Protein AF-A0A1V9YL80-F1 (afdb_monomer)

InterPro domains:
  IPR005828 Major facilitator, sugar transporter-like [PF00083] (88-357)
  IPR005829 Sugar transporter, conserved site [PS00217] (194-219)
  IPR020846 Major facilitator superfamily domain [PS50850] (86-357)
  IPR036259 MFS transporter superfamily [G3DSA:1.20.1250.20] (78-357)
  IPR036259 MFS transporter superfamily [SSF103473] (81-357)
  IPR045263 Glucose transporter GLUT [PTHR23503] (80-357)

Mean predicted aligned error: 14.33 Å

Foldseek 3Di:
DDDDDDDDDDDDDDDDDDDDDDDDDDDDDDDDPDDDDDDDDDDDDPPPDPVVVVVCPPVVVVVVLVVLLPPVLLVQFDFFVLLVLLLVLLLLLLLLLLLLLQLQQQQQCAAPQCDPDAPPLHNAQAHNDDPVLVVLLNCLLVVLLVQLLVPQPVCCLVVNLLVSLLVLLVLLLVLLVQLLPDRDSVSNSVSSSSNSSSSNNSNNSSLVQLCQLHRPVCSVVSNVSSVVSSVNSNVVSVVCSVVPPSHNCSSVSSNVSNVSSVVSNVSSVSHATRLLSCLLVVNLVSSLVSSCNGGPDGPSVSVSVSSNVVSVVVCVVCPPPDPVVVCVDPVNVVVNVVVVVVVCCVVVVCVSVVSRD

Sequence (357 aa):
MATTAIPSPPVHADRPTEPSTATNNEDAYIAIRNSPKDTGLEQPRASTSWRASRRSTSRVRLSRLESMMHEEHAKALIPAPILWVTIVVALMGSFQFGWLLSQLNFRPFNNGCAAKAIEEGTCIMFPHHSGNEWTMAVSGWILGGAIGAMGSGAPADKFGRQKTIMMNAIIMVVGGIVEAVSSEIYLFSVGRVISGIASGAAINVCNVLISEISPTNMRGMFSTGLQVGVAFGSLAVTTVHYFVGLGSGWRILVGFPIVLGIAQFLLIPFTSKSPVWLVAHGHHDLAHKELKRLYRPCNTEAILNAMIAAHEEEVKETAGINTWAALFSKKYRKQLIIAIVLCSAQQLCGINAVMYY

Organism: NCBI:txid74557

Nearest PDB structures (foldseek):
  7aar-assembly1_A  TM=8.415E-01  e=1.425E-08  Arabidopsis thaliana
  9g11-assembly1_A  TM=8.515E-01  e=2.682E-08  Arabidopsis thaliana
  4lds-assembly1_B  TM=8.400E-01  e=1.222E-07  Staphylococcus epidermidis ATCC 12228
  4zow-assembly1_A  TM=7.963E-01  e=2.184E-02  Escherichia coli K-12
  7yr5-assembly1_A  TM=5.786E-01  e=2.479E-02  Homo sapiens

Solvent-accessible surface area (backbone atoms only — not comparable to full-atom values): 20124 Å² total; per-residue (Å²): 136,82,88,82,93,86,88,86,87,89,90,80,91,85,86,84,82,90,79,89,81,89,83,82,92,82,83,87,76,82,80,81,83,87,75,87,92,81,83,93,78,83,84,80,80,81,75,82,58,78,70,60,71,74,59,51,70,60,59,58,44,53,53,44,56,58,53,68,57,38,66,66,63,46,72,55,56,42,78,24,74,45,45,55,53,36,48,52,57,39,30,52,46,20,20,49,40,16,26,72,70,40,67,76,43,55,65,44,49,70,32,68,23,72,45,98,69,68,57,94,64,39,17,63,76,48,75,66,45,50,75,66,57,52,50,45,34,62,46,26,24,55,54,16,19,55,52,16,43,73,56,37,54,65,48,30,70,75,62,29,48,60,53,35,50,41,55,32,22,52,42,24,28,53,10,19,50,39,37,42,69,43,85,44,66,70,52,26,21,52,12,28,23,41,30,11,22,23,40,22,25,38,50,51,46,38,53,53,46,48,58,59,70,39,49,75,87,49,32,62,60,56,55,52,43,35,54,51,23,21,52,50,16,29,52,50,38,57,52,46,59,70,71,55,59,79,60,82,55,60,44,57,66,48,32,45,53,27,58,52,19,51,51,44,45,68,48,53,81,73,35,70,66,52,37,60,59,27,47,78,69,71,36,51,72,59,18,51,52,41,48,60,52,38,29,42,96,60,73,56,67,61,55,49,52,51,52,48,54,52,48,54,51,52,49,65,74,44,66,95,56,57,66,80,62,49,55,72,29,90,86,36,40,66,59,50,51,51,50,51,53,52,58,48,51,63,58,70,72,39,58,65,56,70,65,55,111

Structure (mmCIF, N/CA/C/O backbone):
data_AF-A0A1V9YL80-F1
#
_entry.id   AF-A0A1V9YL80-F1
#
loop_
_atom_site.group_PDB
_atom_site.id
_atom_site.type_symbol
_atom_site.label_atom_id
_atom_site.label_alt_id
_atom_site.label_comp_id
_atom_site.label_asym_id
_atom_site.label_entity_id
_atom_site.label_seq_id
_atom_site.pdbx_PDB_ins_code
_atom_site.Cartn_x
_atom_site.Cartn_y
_atom_site.Cartn_z
_atom_site.occupancy
_atom_site.B_iso_or_equiv
_atom_site.auth_seq_id
_atom_site.auth_comp_id
_atom_site.auth_asym_id
_atom_site.auth_atom_id
_atom_site.pdbx_PDB_model_num
ATOM 1 N N . MET A 1 1 ? 7.322 -51.693 75.422 1.00 38.81 1 MET A N 1
ATOM 2 C CA . MET A 1 1 ? 7.559 -50.433 76.160 1.00 38.81 1 MET A CA 1
ATOM 3 C C . MET A 1 1 ? 6.250 -49.658 76.089 1.00 38.81 1 MET A C 1
ATOM 5 O O . MET A 1 1 ? 5.883 -49.246 75.005 1.00 38.81 1 MET A O 1
ATOM 9 N N . ALA A 1 2 ? 5.344 -49.809 77.053 1.00 31.92 2 ALA A N 1
ATOM 10 C CA . ALA A 1 2 ? 5.415 -49.297 78.425 1.00 31.92 2 ALA A CA 1
ATOM 11 C C . ALA A 1 2 ? 5.122 -47.781 78.495 1.00 31.92 2 ALA A C 1
ATOM 13 O O . ALA A 1 2 ? 5.981 -46.993 78.125 1.00 31.92 2 ALA A O 1
ATOM 14 N N . THR A 1 3 ? 3.924 -47.464 79.028 1.00 30.72 3 THR A N 1
ATOM 15 C CA . THR A 1 3 ? 3.646 -46.467 80.101 1.00 30.72 3 THR A CA 1
ATOM 16 C C . THR A 1 3 ? 3.900 -44.964 79.824 1.00 30.72 3 THR A C 1
ATOM 18 O O . THR A 1 3 ? 4.900 -44.627 79.214 1.00 30.72 3 THR A O 1
ATOM 21 N N . THR A 1 4 ? 3.112 -43.968 80.277 1.00 32.81 4 THR A N 1
ATOM 22 C CA . THR A 1 4 ? 1.842 -43.902 81.054 1.00 32.81 4 THR A CA 1
ATOM 23 C C . THR A 1 4 ? 1.308 -42.452 81.121 1.00 32.81 4 THR A C 1
ATOM 25 O O . THR A 1 4 ? 2.107 -41.538 81.260 1.00 32.81 4 THR A O 1
ATOM 28 N N . ALA A 1 5 ? -0.025 -42.314 81.214 1.00 33.75 5 ALA A N 1
ATOM 29 C CA . ALA A 1 5 ? -0.793 -41.459 82.155 1.00 33.75 5 ALA A CA 1
ATOM 30 C C . ALA A 1 5 ? -0.771 -39.904 82.121 1.00 33.75 5 ALA A C 1
ATOM 32 O O . ALA A 1 5 ? 0.117 -39.245 81.599 1.00 33.75 5 ALA A O 1
ATOM 33 N N . ILE A 1 6 ? -1.836 -39.345 82.719 1.00 34.12 6 ILE A N 1
ATOM 34 C CA . ILE A 1 6 ? -2.364 -37.968 82.624 1.00 34.12 6 ILE A CA 1
ATOM 35 C C . ILE A 1 6 ? -2.909 -37.568 84.015 1.00 34.12 6 ILE A C 1
ATOM 37 O O . ILE A 1 6 ? -3.594 -38.398 84.620 1.00 34.12 6 ILE A O 1
ATOM 41 N N . PRO A 1 7 ? -2.639 -36.349 84.537 1.00 42.78 7 PRO A N 1
ATOM 42 C CA . PRO A 1 7 ? -3.762 -35.445 84.844 1.00 42.78 7 PRO A CA 1
ATOM 43 C C . PRO A 1 7 ? -3.511 -33.920 84.693 1.00 42.78 7 PRO A C 1
ATOM 45 O O . PRO A 1 7 ? -2.399 -33.424 84.552 1.00 42.78 7 PRO A O 1
ATOM 48 N N . SER A 1 8 ? -4.640 -33.215 84.745 1.00 28.91 8 SER A N 1
ATOM 49 C CA . SER A 1 8 ? -4.968 -31.780 84.899 1.00 28.91 8 SER A CA 1
ATOM 50 C C . SER A 1 8 ? -4.946 -31.287 86.383 1.00 28.91 8 SER A C 1
ATOM 52 O O . SER A 1 8 ? -4.519 -32.092 87.210 1.00 28.91 8 SER A O 1
ATOM 54 N N . PRO A 1 9 ? -5.547 -30.136 86.834 1.00 45.97 9 PRO A N 1
ATOM 55 C CA . PRO A 1 9 ? -6.045 -28.882 86.202 1.00 45.97 9 PRO A CA 1
ATOM 56 C C . PRO A 1 9 ? -5.513 -27.566 86.917 1.00 45.97 9 PRO A C 1
ATOM 58 O O . PRO A 1 9 ? -4.297 -27.446 86.995 1.00 45.97 9 PRO A O 1
ATOM 61 N N . PRO A 1 10 ? -6.311 -26.560 87.395 1.00 49.75 10 PRO A N 1
ATOM 62 C CA . PRO A 1 10 ? -6.559 -25.235 86.767 1.00 49.75 10 PRO A CA 1
ATOM 63 C C . PRO A 1 10 ? -6.192 -24.006 87.672 1.00 49.75 10 PRO A C 1
ATOM 65 O O . PRO A 1 10 ? -5.243 -24.111 88.437 1.00 49.75 10 PRO A O 1
ATOM 68 N N . VAL A 1 11 ? -7.004 -22.911 87.651 1.00 31.77 11 VAL A N 1
ATOM 69 C CA . VAL A 1 11 ? -7.063 -21.719 88.573 1.00 31.77 11 VAL A CA 1
ATOM 70 C C . VAL A 1 11 ? -6.256 -20.477 88.086 1.00 31.77 11 VAL A C 1
ATOM 72 O O . VAL A 1 11 ? -5.123 -20.653 87.665 1.00 31.77 11 VAL A O 1
ATOM 75 N N . HIS A 1 12 ? -6.715 -19.200 88.058 1.00 31.08 12 HIS A N 1
ATOM 76 C CA . HIS A 1 12 ? -7.955 -18.478 88.469 1.00 31.08 12 HIS A CA 1
ATOM 77 C C . HIS A 1 12 ? -8.229 -17.233 87.559 1.00 31.08 12 HIS A C 1
ATOM 79 O O . HIS A 1 12 ? -7.299 -16.778 86.909 1.00 31.08 12 HIS A O 1
ATOM 85 N N . ALA A 1 13 ? -9.473 -16.704 87.582 1.00 30.31 13 ALA A N 1
ATOM 86 C CA . ALA A 1 13 ? -9.927 -15.280 87.649 1.00 30.31 13 ALA A CA 1
ATOM 87 C C . ALA A 1 13 ? -9.183 -14.135 86.876 1.00 30.31 13 ALA A C 1
ATOM 89 O O . ALA A 1 13 ? -7.967 -14.128 86.784 1.00 30.31 13 ALA A O 1
ATOM 90 N N . ASP A 1 14 ? -9.810 -13.068 86.349 1.00 30.97 14 ASP A N 1
ATOM 91 C CA . ASP A 1 14 ? -11.153 -12.497 86.581 1.00 30.97 14 ASP A CA 1
ATOM 92 C C . ASP A 1 14 ? -11.690 -11.655 85.383 1.00 30.97 14 ASP A C 1
ATOM 94 O O . ASP A 1 14 ? -10.977 -11.367 84.421 1.00 30.97 14 ASP A O 1
ATOM 98 N N . ARG A 1 15 ? -12.969 -11.256 85.453 1.00 25.27 15 ARG A N 1
ATOM 99 C CA . ARG A 1 15 ? -13.710 -10.324 84.548 1.00 25.27 15 ARG A CA 1
ATOM 100 C C . ARG A 1 15 ? -13.827 -8.919 85.222 1.00 25.27 15 ARG A C 1
ATOM 102 O O . ARG A 1 15 ? -13.380 -8.829 86.361 1.00 25.27 15 ARG A O 1
ATOM 109 N N . PRO A 1 16 ? -14.496 -7.859 84.677 1.00 39.31 16 PRO A N 1
ATOM 110 C CA . PRO A 1 16 ? -15.108 -7.637 83.345 1.00 39.31 16 PRO A CA 1
ATOM 111 C C . PRO A 1 16 ? -14.922 -6.209 82.703 1.00 39.31 16 PRO A C 1
ATOM 113 O O . PRO A 1 16 ? -14.387 -5.294 83.313 1.00 39.31 16 PRO A O 1
ATOM 116 N N . THR A 1 17 ? -15.482 -6.030 81.487 1.00 28.42 17 THR A N 1
ATOM 117 C CA . THR A 1 17 ? -16.149 -4.812 80.907 1.00 28.42 17 THR A CA 1
ATOM 118 C C . THR A 1 17 ? -15.449 -3.436 80.773 1.00 28.42 17 THR A C 1
ATOM 120 O O . THR A 1 17 ? -15.311 -2.732 81.761 1.00 28.42 17 THR A O 1
ATOM 123 N N . GLU A 1 18 ? -15.199 -3.030 79.506 1.00 26.64 18 GLU A N 1
ATOM 124 C CA . GLU A 1 18 ? -15.840 -1.909 78.735 1.00 26.64 18 GLU A CA 1
ATOM 125 C C . GLU A 1 18 ? -15.989 -0.463 79.309 1.00 26.64 18 GLU A C 1
ATOM 127 O O . GLU A 1 18 ? -15.954 -0.291 80.522 1.00 26.64 18 GLU A O 1
ATOM 132 N N . PRO A 1 19 ? -16.287 0.596 78.491 1.00 38.09 19 PRO A N 1
ATOM 133 C CA . PRO A 1 19 ? -16.299 0.733 77.011 1.00 38.09 19 PRO A CA 1
ATOM 134 C C . PRO A 1 19 ? -15.700 2.060 76.432 1.00 38.09 19 PRO A C 1
ATOM 136 O O . PRO A 1 19 ? -15.589 3.064 77.129 1.00 38.09 19 PRO A O 1
ATOM 139 N N . SER A 1 20 ? -15.545 2.132 75.092 1.00 25.20 20 SER A N 1
ATOM 140 C CA . SER A 1 20 ? -15.508 3.375 74.255 1.00 25.20 20 SER A CA 1
ATOM 141 C C . SER A 1 20 ? -14.317 4.356 74.478 1.00 25.20 20 SER A C 1
ATOM 143 O O . SER A 1 20 ? -13.594 4.218 75.450 1.00 25.20 20 SER A O 1
ATOM 145 N N . THR A 1 21 ? -13.939 5.326 73.625 1.00 27.91 21 THR A N 1
ATOM 146 C CA . THR A 1 21 ? -14.481 5.941 72.388 1.00 27.91 21 THR A CA 1
ATOM 147 C C . THR A 1 21 ? -13.351 6.346 71.409 1.00 2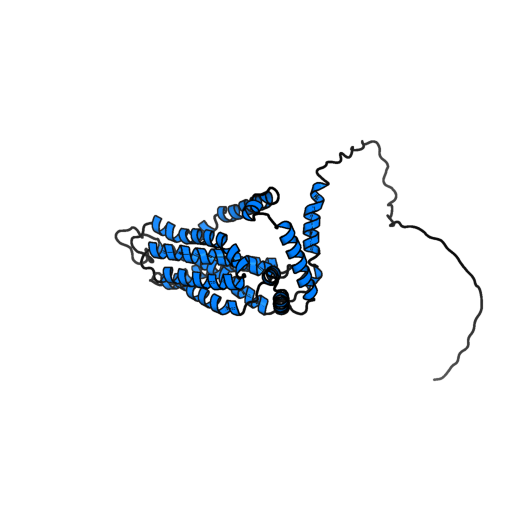7.91 21 THR A C 1
ATOM 149 O O . THR A 1 21 ? -12.400 6.991 71.825 1.00 27.91 21 THR A O 1
ATOM 152 N N . ALA A 1 22 ? -13.562 6.087 70.111 1.00 27.89 22 ALA A N 1
ATOM 153 C CA . ALA A 1 22 ? -13.477 7.022 68.967 1.00 27.89 22 ALA A CA 1
ATOM 154 C C . ALA A 1 22 ? -12.213 7.858 68.586 1.00 27.89 22 ALA A C 1
ATOM 156 O O . ALA A 1 22 ? -11.472 8.391 69.399 1.00 27.89 22 ALA A O 1
ATOM 157 N N . THR A 1 23 ? -12.169 8.132 67.270 1.00 29.28 23 THR A N 1
ATOM 158 C CA . THR A 1 23 ? -11.486 9.214 66.513 1.00 29.28 23 THR A CA 1
ATOM 159 C C . THR A 1 23 ? -10.007 9.099 66.097 1.00 29.28 23 THR A C 1
ATOM 161 O O . THR A 1 23 ? -9.107 9.014 66.916 1.00 29.28 23 THR A O 1
ATOM 164 N N . ASN A 1 24 ? -9.837 9.271 64.776 1.00 29.42 24 ASN A N 1
ATOM 165 C CA . ASN A 1 24 ? -8.754 9.930 64.026 1.00 29.42 24 ASN A CA 1
ATOM 166 C C . ASN A 1 24 ? -7.342 9.288 64.048 1.00 29.42 24 ASN A C 1
ATOM 168 O O . ASN A 1 24 ? -6.734 9.119 65.091 1.00 29.42 24 ASN A O 1
ATOM 172 N N . ASN A 1 25 ? -6.805 8.796 62.923 1.00 31.53 25 ASN A N 1
ATOM 173 C CA . ASN A 1 25 ? -6.379 9.522 61.709 1.00 31.53 25 ASN A CA 1
ATOM 174 C C . ASN A 1 25 ? -5.094 10.337 61.947 1.00 31.53 25 ASN A C 1
ATOM 176 O O . ASN A 1 25 ? -5.199 11.473 62.390 1.00 31.53 25 ASN A O 1
ATOM 180 N N . GLU A 1 26 ? -3.923 9.762 61.627 1.00 34.53 26 GLU A N 1
ATOM 181 C CA . GLU A 1 26 ? -2.854 10.393 60.819 1.00 34.53 26 GLU A CA 1
ATOM 182 C C . GLU A 1 26 ? -1.642 9.461 60.611 1.00 34.53 26 GLU A C 1
ATOM 184 O O . GLU A 1 26 ? -1.272 8.676 61.487 1.00 34.53 26 GLU A O 1
ATOM 189 N N . ASP A 1 27 ? -1.038 9.533 59.420 1.00 33.09 27 ASP A N 1
ATOM 190 C CA . ASP A 1 27 ? 0.098 8.702 59.013 1.00 33.09 27 ASP A CA 1
ATOM 191 C C . ASP A 1 27 ? 1.390 9.077 59.758 1.00 33.09 27 ASP A C 1
ATOM 193 O O . ASP A 1 27 ? 1.792 10.242 59.827 1.00 33.09 27 ASP A O 1
ATOM 197 N N . ALA A 1 28 ? 2.092 8.067 60.278 1.00 33.66 28 ALA A N 1
ATOM 198 C CA . ALA A 1 28 ? 3.293 8.253 61.085 1.00 33.66 28 ALA A CA 1
ATOM 199 C C . ALA A 1 28 ? 4.514 8.705 60.256 1.00 33.66 28 ALA A C 1
ATOM 201 O O . ALA A 1 28 ? 5.319 7.891 59.797 1.00 33.66 28 ALA A O 1
ATOM 202 N N . TYR A 1 29 ? 4.715 10.019 60.133 1.00 33.94 29 TYR A N 1
ATOM 203 C CA . TYR A 1 29 ? 5.994 10.582 59.691 1.00 33.94 29 TYR A CA 1
ATOM 204 C C . TYR A 1 29 ? 7.050 10.483 60.802 1.00 33.94 29 TYR A C 1
ATOM 206 O O . TYR A 1 29 ? 6.997 11.185 61.813 1.00 33.94 29 TYR A O 1
ATOM 214 N N . ILE A 1 30 ? 8.056 9.630 60.594 1.00 35.34 30 ILE A N 1
ATOM 215 C CA . ILE A 1 30 ? 9.205 9.491 61.498 1.00 35.34 30 ILE A CA 1
ATOM 216 C C . ILE A 1 30 ? 10.116 10.718 61.347 1.00 35.34 30 ILE A C 1
ATOM 218 O O . ILE A 1 30 ? 10.831 10.865 60.355 1.00 35.34 30 ILE A O 1
ATOM 222 N N . ALA A 1 31 ? 10.110 11.603 62.345 1.00 34.78 31 ALA A N 1
ATOM 223 C CA . ALA A 1 31 ? 10.976 12.778 62.371 1.00 34.78 31 ALA A CA 1
ATOM 224 C C . ALA A 1 31 ? 12.422 12.406 62.751 1.00 34.78 31 ALA A C 1
ATOM 226 O O . ALA A 1 31 ? 12.697 11.990 63.879 1.00 34.78 31 ALA A O 1
ATOM 227 N N . ILE A 1 32 ? 13.368 12.608 61.828 1.00 37.00 32 ILE A N 1
ATOM 228 C CA . ILE A 1 32 ? 14.803 12.471 62.111 1.00 37.00 32 ILE A CA 1
ATOM 229 C C . ILE A 1 32 ? 15.249 13.652 62.983 1.00 37.00 32 ILE A C 1
ATOM 231 O O . ILE A 1 32 ? 15.106 14.818 62.612 1.00 37.00 32 ILE A O 1
ATOM 235 N N . ARG A 1 33 ? 15.785 13.347 64.167 1.00 30.00 33 ARG A N 1
ATOM 236 C CA . ARG A 1 33 ? 16.213 14.338 65.162 1.00 30.00 33 ARG A CA 1
ATOM 237 C C . ARG A 1 33 ? 17.631 14.838 64.845 1.00 30.00 33 ARG A C 1
ATOM 239 O O . ARG A 1 33 ? 18.510 14.025 64.586 1.00 30.00 33 ARG A O 1
ATOM 246 N N . ASN A 1 34 ? 17.839 16.153 64.970 1.00 36.75 34 ASN A N 1
ATOM 247 C CA . ASN A 1 34 ? 19.096 16.909 64.783 1.00 36.75 34 ASN A CA 1
ATOM 248 C C . ASN A 1 34 ? 19.461 17.294 63.331 1.00 36.75 34 ASN A C 1
ATOM 250 O O . ASN A 1 34 ? 20.371 16.730 62.734 1.00 36.75 34 ASN A O 1
ATOM 254 N N . SER A 1 35 ? 18.837 18.365 62.828 1.00 35.69 35 SER A N 1
ATOM 255 C CA . SER A 1 35 ? 19.449 19.257 61.829 1.00 35.69 35 SER A CA 1
ATOM 256 C C . SER A 1 35 ? 19.470 20.693 62.395 1.00 35.69 35 SER A C 1
ATOM 258 O O . SER A 1 35 ? 18.486 21.064 63.049 1.00 35.69 35 SER A O 1
ATOM 260 N N . PRO A 1 36 ? 20.556 21.482 62.250 1.00 37.81 36 PRO A N 1
ATOM 261 C CA . PRO A 1 36 ? 20.674 22.794 62.895 1.00 37.81 36 PRO A CA 1
ATOM 262 C C . PRO A 1 36 ? 19.661 23.830 62.389 1.00 37.81 36 PRO A C 1
ATOM 264 O O . PRO A 1 36 ? 19.246 23.811 61.231 1.00 37.81 36 PRO A O 1
ATOM 267 N N . LYS A 1 37 ? 19.288 24.771 63.265 1.00 37.22 37 LYS A N 1
ATOM 268 C CA . LYS A 1 37 ? 18.501 25.955 62.898 1.00 37.22 37 LYS A CA 1
ATOM 269 C C . LYS A 1 37 ? 19.443 27.087 62.488 1.00 37.22 37 LYS A C 1
ATOM 271 O O . LYS A 1 37 ? 20.073 27.667 63.364 1.00 37.22 37 LYS A O 1
ATOM 276 N N . ASP A 1 38 ? 19.428 27.450 61.211 1.00 35.94 38 ASP A N 1
ATOM 277 C CA . ASP A 1 38 ? 19.994 28.699 60.689 1.00 35.94 38 ASP A CA 1
ATOM 278 C C . ASP A 1 38 ? 18.922 29.389 59.824 1.00 35.94 38 ASP A C 1
ATOM 280 O O . ASP A 1 38 ? 18.343 28.778 58.930 1.00 35.94 38 ASP A O 1
ATOM 284 N N . THR A 1 39 ? 18.326 30.484 60.305 1.00 35.34 39 THR A N 1
ATOM 285 C CA . THR A 1 39 ? 18.771 31.893 60.189 1.00 35.34 39 THR A CA 1
ATOM 286 C C . THR A 1 39 ? 18.456 32.531 58.822 1.00 35.34 39 THR A C 1
ATOM 288 O O . THR A 1 39 ? 19.171 32.394 57.841 1.00 35.34 39 THR A O 1
ATOM 291 N N . GLY A 1 40 ? 17.349 33.287 58.795 1.00 43.66 40 GLY A N 1
ATOM 292 C CA . GLY A 1 40 ? 17.137 34.459 57.932 1.00 43.66 40 GLY A CA 1
ATOM 293 C C . GLY A 1 40 ? 17.316 34.328 56.413 1.00 43.66 40 GLY A C 1
ATOM 294 O O . GLY A 1 40 ? 18.217 34.953 55.866 1.00 43.66 40 GLY A O 1
ATOM 295 N N . LEU A 1 41 ? 16.373 33.682 55.716 1.00 35.91 41 LEU A N 1
ATOM 296 C CA . LEU A 1 41 ? 16.131 33.921 54.284 1.00 35.91 41 LEU A CA 1
ATOM 297 C C . LEU A 1 41 ? 14.633 34.128 54.003 1.00 35.91 41 LEU A C 1
ATOM 299 O O . LEU A 1 41 ? 13.771 33.566 54.680 1.00 35.91 41 LEU A O 1
ATOM 303 N N . GLU A 1 42 ? 14.337 35.000 53.039 1.00 35.50 42 GLU A N 1
ATOM 304 C CA . GLU A 1 42 ? 13.003 35.557 52.779 1.00 35.50 42 GLU A CA 1
ATOM 305 C C . GLU A 1 42 ? 11.973 34.510 52.322 1.00 35.50 42 GLU A C 1
ATOM 307 O O . GLU A 1 42 ? 12.282 33.589 51.566 1.00 35.50 42 GLU A O 1
ATOM 312 N N . GLN A 1 43 ? 10.704 34.694 52.709 1.00 38.62 43 GLN A N 1
ATOM 313 C CA . GLN A 1 43 ? 9.594 33.897 52.176 1.00 38.62 43 GLN A CA 1
ATOM 314 C C . GLN A 1 43 ? 9.331 34.251 50.700 1.00 38.62 43 GLN A C 1
ATOM 316 O O . GLN A 1 43 ? 8.938 35.388 50.414 1.00 38.62 43 GLN A O 1
ATOM 321 N N . PRO A 1 44 ? 9.416 33.300 49.750 1.00 36.25 44 PRO A N 1
ATOM 322 C CA . PRO A 1 44 ? 8.983 33.552 48.385 1.00 36.25 44 PRO A CA 1
ATOM 323 C C . PRO A 1 44 ? 7.455 33.664 48.360 1.00 36.25 44 PRO A C 1
ATOM 325 O O . PRO A 1 44 ? 6.743 32.684 48.588 1.00 36.25 44 PRO A O 1
ATOM 328 N N . ARG A 1 45 ? 6.930 34.856 48.047 1.00 36.50 45 ARG A N 1
ATOM 329 C CA . ARG A 1 45 ? 5.498 35.043 47.764 1.00 36.50 45 ARG A CA 1
ATOM 330 C C . ARG A 1 45 ? 5.078 34.094 46.640 1.00 36.50 45 ARG A C 1
ATOM 332 O O . ARG A 1 45 ? 5.439 34.303 45.480 1.00 36.50 45 ARG A O 1
ATOM 339 N N . ALA A 1 46 ? 4.280 33.082 46.973 1.00 38.69 46 ALA A N 1
ATOM 340 C CA . ALA A 1 46 ? 3.723 32.144 46.009 1.00 38.69 46 ALA A CA 1
ATOM 341 C C . ALA A 1 46 ? 2.718 32.857 45.087 1.00 38.69 46 ALA A C 1
ATOM 343 O O . ALA A 1 46 ? 1.517 32.899 45.350 1.00 38.69 46 ALA A O 1
ATOM 344 N N . SER A 1 47 ? 3.213 33.431 43.988 1.00 38.03 47 SER A N 1
ATOM 345 C CA . SER A 1 47 ? 2.355 33.958 42.930 1.00 38.03 47 SER A CA 1
ATOM 346 C C . SER A 1 47 ? 1.616 32.797 42.256 1.00 38.03 47 SER A C 1
ATOM 348 O O . SER A 1 47 ? 2.181 32.006 41.497 1.00 38.03 47 SER A O 1
ATOM 350 N N . THR A 1 48 ? 0.324 32.670 42.553 1.00 43.12 48 THR A N 1
ATOM 351 C CA . THR A 1 48 ? -0.570 31.663 41.974 1.00 43.12 48 THR A CA 1
ATOM 352 C C . THR A 1 48 ? -0.807 31.957 40.495 1.00 43.12 48 THR A C 1
ATOM 354 O O . THR A 1 48 ? -1.807 32.546 40.085 1.00 43.12 48 THR A O 1
ATOM 357 N N . SER A 1 49 ? 0.142 31.548 39.646 1.00 39.91 49 SER A N 1
ATOM 358 C CA . SER A 1 49 ? 0.006 31.760 38.210 1.00 39.91 49 SER A CA 1
ATOM 359 C C . SER A 1 49 ? -1.171 30.940 37.664 1.00 39.91 49 SER A C 1
ATOM 361 O O . SER A 1 49 ? -1.201 29.706 37.720 1.00 39.91 49 SER A O 1
ATOM 363 N N . TRP A 1 50 ? -2.122 31.636 37.039 1.00 39.88 50 TRP A N 1
ATOM 364 C CA . TRP A 1 50 ? -3.296 31.067 36.362 1.00 39.88 50 TRP A CA 1
ATOM 365 C C . TRP A 1 50 ? -2.964 30.029 35.263 1.00 39.88 50 TRP A C 1
ATOM 367 O O . TRP A 1 50 ? -3.857 29.375 34.723 1.00 39.88 50 TRP A O 1
ATOM 377 N N . ARG A 1 51 ? -1.679 29.844 34.924 1.00 40.34 51 ARG A N 1
ATOM 378 C CA . ARG A 1 51 ? -1.196 28.870 33.934 1.00 40.34 51 ARG A CA 1
ATOM 379 C C . ARG A 1 51 ? -1.073 27.442 34.481 1.00 40.34 51 ARG A C 1
ATOM 381 O O . ARG A 1 51 ? -1.085 26.513 33.676 1.00 40.34 51 ARG A O 1
ATOM 388 N N . ALA A 1 52 ? -0.989 27.248 35.801 1.00 39.41 52 ALA A N 1
ATOM 389 C CA . ALA A 1 52 ? -0.883 25.913 36.401 1.00 39.41 52 ALA A CA 1
ATOM 390 C C . ALA A 1 52 ? -2.211 25.131 36.318 1.00 39.41 52 ALA A C 1
ATOM 392 O O . ALA A 1 52 ? -2.240 23.998 35.835 1.00 39.41 52 ALA A O 1
ATOM 393 N N . SER A 1 53 ? -3.327 25.771 36.687 1.00 41.53 53 SER A N 1
ATOM 394 C CA . SER A 1 53 ? -4.661 25.146 36.751 1.00 41.53 53 SER A CA 1
ATOM 395 C C . SER A 1 53 ? -5.126 24.545 35.408 1.00 41.53 53 SER A C 1
ATOM 397 O O . SER A 1 53 ? -5.654 23.434 35.357 1.00 41.53 53 SER A O 1
ATOM 399 N N . ARG A 1 54 ? -4.838 25.209 34.276 1.00 39.38 54 ARG A N 1
ATOM 400 C CA . ARG A 1 54 ? -5.280 24.764 32.936 1.00 39.38 54 ARG A CA 1
ATOM 401 C C . ARG A 1 54 ? -4.429 23.679 32.258 1.00 39.38 54 ARG A C 1
ATOM 403 O O . ARG A 1 54 ? -4.787 23.259 31.161 1.00 39.38 54 ARG A O 1
ATOM 410 N N . ARG A 1 55 ? -3.330 23.202 32.860 1.00 36.75 55 ARG A N 1
ATOM 411 C CA . ARG A 1 55 ? -2.562 22.052 32.321 1.00 36.75 55 ARG A CA 1
ATOM 412 C C . ARG A 1 55 ? -3.029 20.691 32.848 1.00 36.75 55 ARG A C 1
ATOM 414 O O . ARG A 1 55 ? -2.714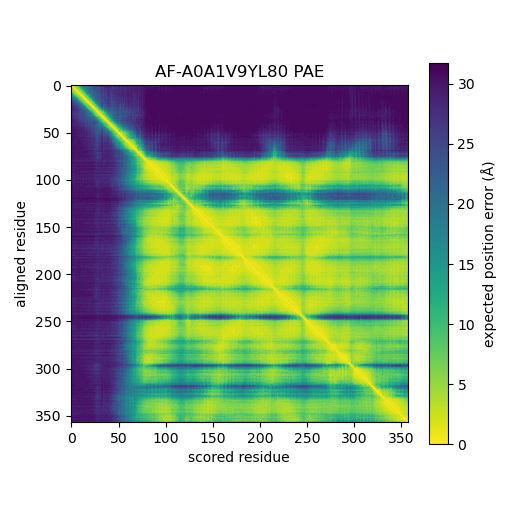 19.682 32.223 1.00 36.75 55 ARG A O 1
ATOM 421 N N . SER A 1 56 ? -3.783 20.664 33.948 1.00 41.22 56 SER A N 1
ATOM 422 C CA . SER A 1 56 ? -4.203 19.424 34.613 1.00 41.22 56 SER A CA 1
ATOM 423 C C . SER A 1 56 ? -5.342 18.698 33.875 1.00 41.22 56 SER A C 1
ATOM 425 O O . SER A 1 56 ? -5.310 17.484 33.705 1.00 41.22 56 SER A O 1
ATOM 427 N N . THR A 1 57 ? -6.333 19.419 33.349 1.00 44.47 57 THR A N 1
ATOM 428 C CA . THR A 1 57 ? -7.625 18.817 32.968 1.00 44.47 57 THR A CA 1
ATOM 429 C C . THR A 1 57 ? -7.679 18.046 31.648 1.00 44.47 57 THR A C 1
ATOM 431 O O . THR A 1 57 ? -8.636 17.304 31.464 1.00 44.47 57 THR A O 1
ATOM 434 N N . SER A 1 58 ? -6.705 18.170 30.740 1.00 39.84 58 SER A N 1
ATOM 435 C CA . SER A 1 58 ? -6.721 17.446 29.453 1.00 39.84 58 SER A CA 1
ATOM 436 C C . SER A 1 58 ? -5.756 16.261 29.398 1.00 39.84 58 SER A C 1
ATOM 438 O O . SER A 1 58 ? -6.157 15.193 28.945 1.00 39.84 58 SER A O 1
ATOM 440 N N . ARG A 1 59 ? -4.525 16.382 29.923 1.00 35.28 59 ARG A N 1
ATOM 441 C CA . ARG A 1 59 ? -3.610 15.225 30.017 1.00 35.28 59 ARG A CA 1
ATOM 442 C C . ARG A 1 59 ? -4.101 14.178 31.015 1.00 35.28 59 ARG A C 1
ATOM 444 O O . ARG A 1 59 ? -4.078 13.006 30.678 1.00 35.28 59 ARG A O 1
ATOM 451 N N . VAL A 1 60 ? -4.608 14.595 32.181 1.00 43.50 60 VAL A N 1
ATOM 452 C CA . VAL A 1 60 ? -5.101 13.668 33.220 1.00 43.50 60 VAL A CA 1
ATOM 453 C C . VAL A 1 60 ? -6.425 12.996 32.823 1.00 43.50 60 VAL A C 1
ATOM 455 O O . VAL A 1 60 ? -6.749 11.934 33.341 1.00 43.50 60 VAL A O 1
ATOM 458 N N . ARG A 1 61 ? -7.201 13.579 31.893 1.00 38.91 61 ARG A N 1
ATOM 459 C CA . ARG A 1 61 ? -8.423 12.944 31.362 1.00 38.91 61 ARG A CA 1
ATOM 460 C C . ARG A 1 61 ? -8.137 11.971 30.225 1.00 38.91 61 ARG A C 1
ATOM 462 O O . ARG A 1 61 ? -8.659 10.868 30.276 1.00 38.91 61 ARG A O 1
ATOM 469 N N . LEU A 1 62 ? -7.264 12.320 29.276 1.00 39.50 62 LEU A N 1
ATOM 470 C CA . LEU A 1 62 ? -6.812 11.367 28.253 1.00 39.50 62 LEU A CA 1
ATOM 471 C C . LEU A 1 62 ? -6.081 10.175 28.882 1.00 39.50 62 LEU A C 1
ATOM 473 O O . LEU A 1 62 ? -6.429 9.043 28.576 1.00 39.50 62 LEU A O 1
ATOM 477 N N . SER A 1 63 ? -5.195 10.406 29.859 1.00 40.72 63 SER A N 1
ATOM 478 C CA . SER A 1 63 ? -4.556 9.306 30.589 1.00 40.72 63 SER A CA 1
ATOM 479 C C . SER A 1 63 ? -5.537 8.497 31.446 1.00 40.72 63 SER A C 1
ATOM 481 O O . SER A 1 63 ? -5.255 7.341 31.733 1.00 40.72 63 SER A O 1
ATOM 483 N N . ARG A 1 64 ? -6.679 9.072 31.865 1.00 39.00 64 ARG A N 1
ATOM 484 C CA . ARG A 1 64 ? -7.760 8.316 32.524 1.00 39.00 64 ARG A CA 1
ATOM 485 C C . ARG A 1 64 ? -8.600 7.509 31.539 1.00 39.00 64 ARG A C 1
ATOM 487 O O . ARG A 1 64 ? -8.996 6.410 31.885 1.00 39.00 64 ARG A O 1
ATOM 494 N N . LEU A 1 65 ? -8.853 8.006 30.331 1.00 40.31 65 LEU A N 1
ATOM 495 C CA . LEU A 1 65 ? -9.508 7.233 29.269 1.00 40.31 65 LEU A CA 1
ATOM 496 C C . LEU A 1 65 ? -8.626 6.062 28.815 1.00 40.31 65 LEU A C 1
ATOM 498 O O . LEU A 1 65 ? -9.095 4.928 28.768 1.00 40.31 65 LEU A O 1
ATOM 502 N N . GLU A 1 66 ? -7.328 6.305 28.615 1.00 42.94 66 GLU A N 1
ATOM 503 C CA . GLU A 1 66 ? -6.344 5.247 28.360 1.00 42.94 66 GLU A CA 1
ATOM 504 C C . GLU A 1 66 ? -6.203 4.278 29.551 1.00 42.94 66 GLU A C 1
ATOM 506 O O . GLU A 1 66 ? -6.052 3.083 29.321 1.00 42.94 66 GLU A O 1
ATOM 511 N N . SER A 1 67 ? -6.329 4.732 30.810 1.00 43.16 67 SER A N 1
ATOM 512 C CA . SER A 1 67 ? -6.317 3.828 31.977 1.00 43.16 67 SER A CA 1
ATOM 513 C C . SER A 1 67 ? -7.648 3.109 32.243 1.00 43.16 67 SER A C 1
ATOM 515 O O . SER A 1 67 ? -7.654 2.105 32.950 1.00 43.16 67 SER A O 1
ATOM 517 N N . MET A 1 68 ? -8.779 3.607 31.724 1.00 45.97 68 MET A N 1
ATOM 518 C CA . MET A 1 68 ? -10.090 2.939 31.812 1.00 45.97 68 MET A CA 1
ATOM 519 C C . MET A 1 68 ? -10.218 1.793 30.801 1.00 45.97 68 MET A C 1
ATOM 521 O O . MET A 1 68 ? -10.940 0.830 31.060 1.00 45.97 68 MET A O 1
ATOM 525 N N . MET A 1 69 ? -9.445 1.814 29.709 1.00 45.19 69 MET A N 1
ATOM 526 C CA . MET A 1 69 ? -9.060 0.584 29.013 1.00 45.19 69 MET A CA 1
ATOM 527 C C . MET A 1 69 ? -8.076 -0.205 29.890 1.00 45.19 69 MET A C 1
ATOM 529 O O . MET A 1 69 ? -6.874 -0.187 29.636 1.00 45.19 69 MET A O 1
ATOM 533 N N . HIS A 1 70 ? -8.606 -0.875 30.926 1.00 48.59 70 HIS A N 1
ATOM 534 C CA . HIS A 1 70 ? -7.875 -1.655 31.936 1.00 48.59 70 HIS A CA 1
ATOM 535 C C . HIS A 1 70 ? -6.550 -2.212 31.406 1.00 48.59 70 HIS A C 1
ATOM 537 O O . HIS A 1 70 ? -6.534 -3.152 30.607 1.00 48.59 70 HIS A O 1
ATOM 543 N N . GLU A 1 71 ? -5.437 -1.679 31.913 1.00 48.03 71 GLU A N 1
ATOM 544 C CA . GLU A 1 71 ? -4.091 -2.135 31.558 1.00 48.03 71 GLU A CA 1
ATOM 545 C C . GLU A 1 71 ? -3.926 -3.647 31.831 1.00 48.03 71 GLU A C 1
ATOM 547 O O . GLU A 1 71 ? -3.197 -4.343 31.131 1.00 48.03 71 GLU A O 1
ATOM 552 N N . GLU A 1 72 ? -4.673 -4.174 32.805 1.00 44.25 72 GLU A N 1
ATOM 553 C CA . GLU A 1 72 ? -4.769 -5.595 33.153 1.00 44.25 72 GLU A CA 1
ATOM 554 C C . GLU A 1 72 ? -5.566 -6.427 32.134 1.00 44.25 72 GLU A C 1
ATOM 556 O O . GLU A 1 72 ? -5.116 -7.498 31.729 1.00 44.25 72 GLU A O 1
ATOM 561 N N . HIS A 1 73 ? -6.719 -5.940 31.659 1.00 49.97 73 HIS A N 1
ATOM 562 C CA . HIS A 1 73 ? -7.486 -6.616 30.605 1.00 49.97 73 HIS A CA 1
ATOM 563 C C . HIS A 1 73 ? -6.750 -6.564 29.264 1.00 49.97 73 HIS A C 1
ATOM 565 O O . HIS A 1 73 ? -6.774 -7.537 28.518 1.00 49.97 73 HIS A O 1
ATOM 571 N N . ALA A 1 74 ? -6.032 -5.473 28.988 1.00 50.50 74 ALA A N 1
ATOM 572 C CA . ALA A 1 74 ? -5.184 -5.350 27.812 1.00 50.50 74 ALA A CA 1
ATOM 573 C C . ALA A 1 74 ? -3.990 -6.326 27.835 1.00 50.50 74 ALA A C 1
ATOM 575 O O . ALA A 1 74 ? -3.651 -6.907 26.804 1.00 50.50 74 ALA A O 1
ATOM 576 N N . LYS A 1 75 ? -3.383 -6.553 29.010 1.00 49.47 75 LYS A N 1
ATOM 577 C CA . LYS A 1 75 ? -2.299 -7.535 29.214 1.00 49.47 75 LYS A CA 1
ATOM 578 C C . LYS A 1 75 ? -2.770 -8.996 29.142 1.00 49.47 75 LYS A C 1
ATOM 580 O O . LYS A 1 75 ? -1.956 -9.862 28.837 1.00 49.47 75 LYS A O 1
ATOM 585 N N . ALA A 1 76 ? -4.053 -9.274 29.386 1.00 49.22 76 ALA A N 1
ATOM 586 C CA . ALA A 1 76 ? -4.623 -10.628 29.373 1.00 49.22 76 ALA A CA 1
ATOM 587 C C . ALA A 1 76 ? -5.044 -11.144 27.976 1.00 49.22 76 ALA A C 1
ATOM 589 O O . ALA A 1 76 ? -5.380 -12.321 27.830 1.00 49.22 76 ALA A O 1
ATOM 590 N N . LEU A 1 77 ? -5.031 -10.294 26.942 1.00 62.91 77 LEU A N 1
ATOM 591 C CA . LEU A 1 77 ? -5.486 -10.634 25.588 1.00 62.91 77 LEU A CA 1
ATOM 592 C C . LEU A 1 77 ? -4.500 -11.559 24.859 1.00 62.91 77 LEU A C 1
ATOM 594 O O . LEU A 1 77 ? -3.567 -11.108 24.195 1.00 62.91 77 LEU A O 1
ATOM 598 N N . ILE A 1 78 ? -4.744 -12.871 24.929 1.00 69.31 78 ILE A N 1
ATOM 599 C CA . ILE A 1 78 ? -3.983 -13.866 24.162 1.00 69.31 78 ILE A CA 1
ATOM 600 C C . ILE A 1 78 ? -4.425 -13.810 22.686 1.00 69.31 78 ILE A C 1
ATOM 602 O O . ILE A 1 78 ? -5.601 -14.078 22.402 1.00 69.31 78 ILE A O 1
ATOM 606 N N . PRO A 1 79 ? -3.521 -13.506 21.732 1.00 77.25 79 PRO A N 1
ATOM 607 C CA . PRO A 1 79 ? -3.871 -13.382 20.321 1.00 77.25 79 PRO A CA 1
ATOM 608 C C . PRO A 1 79 ? -4.252 -14.741 19.724 1.00 77.25 79 PRO A C 1
ATOM 610 O O . PRO A 1 79 ? -3.486 -15.705 19.782 1.00 77.25 79 PRO A O 1
ATOM 613 N N . ALA A 1 80 ? -5.433 -14.826 19.115 1.00 82.56 80 ALA A N 1
ATOM 614 C CA . ALA A 1 80 ? -5.859 -16.019 18.395 1.00 82.56 80 ALA A CA 1
ATOM 615 C C . ALA A 1 80 ? -5.179 -16.115 17.008 1.00 82.56 80 ALA A C 1
ATOM 617 O O . ALA A 1 80 ? -4.760 -15.095 16.452 1.00 82.56 80 ALA A O 1
ATOM 618 N N . PRO A 1 81 ? -5.121 -17.307 16.378 1.00 84.38 81 PRO A N 1
ATOM 619 C CA . PRO A 1 81 ? -4.504 -17.482 15.056 1.00 84.38 81 PRO A CA 1
ATOM 620 C C . PRO A 1 81 ? -5.063 -16.558 13.958 1.00 84.38 81 PRO A C 1
ATOM 622 O O . PRO A 1 81 ? -4.334 -16.175 13.047 1.00 84.38 81 PRO A O 1
ATOM 625 N N . ILE A 1 82 ? -6.332 -16.142 14.061 1.00 86.44 82 ILE A N 1
ATOM 626 C CA . ILE A 1 82 ? -6.964 -15.222 13.101 1.00 86.44 82 ILE A CA 1
ATOM 627 C C . ILE A 1 82 ? -6.316 -13.828 13.086 1.00 86.44 82 ILE A C 1
ATOM 629 O O . ILE A 1 82 ? -6.292 -13.168 12.044 1.00 86.44 82 ILE A O 1
ATOM 633 N N . LEU A 1 83 ? -5.774 -13.381 14.228 1.00 86.00 83 LEU A N 1
ATOM 634 C CA . LEU A 1 83 ? -5.075 -12.105 14.332 1.00 86.00 83 LEU A CA 1
ATOM 635 C C . LEU A 1 83 ? -3.798 -12.163 13.490 1.00 86.00 83 LEU A C 1
ATOM 637 O O . LEU A 1 83 ? -3.571 -11.286 12.663 1.00 86.00 83 LEU A O 1
ATOM 641 N N . TRP A 1 84 ? -3.026 -13.244 13.626 1.00 88.00 84 TRP A N 1
ATOM 642 C CA . TRP A 1 84 ? -1.809 -13.480 12.847 1.00 88.00 84 TRP A CA 1
ATOM 643 C C . TRP A 1 84 ? -2.081 -13.566 11.343 1.00 88.00 84 TRP A C 1
ATOM 645 O O . TRP A 1 84 ? -1.375 -12.920 10.575 1.00 88.00 84 TRP A O 1
ATOM 655 N N . VAL A 1 85 ? -3.145 -14.259 10.915 1.00 89.31 85 VAL A N 1
ATOM 656 C CA . VAL A 1 85 ? -3.581 -14.258 9.501 1.00 89.31 85 VAL A CA 1
ATOM 657 C C . VAL A 1 85 ? -3.887 -12.834 9.021 1.00 89.31 85 VAL A C 1
ATOM 659 O O . VAL A 1 85 ? -3.432 -12.425 7.956 1.00 89.31 85 VAL A O 1
ATOM 662 N N . THR A 1 86 ? -4.605 -12.045 9.825 1.00 89.75 86 THR A N 1
ATOM 663 C CA . THR A 1 86 ? -4.953 -10.655 9.483 1.00 89.75 86 THR A CA 1
ATOM 664 C C . THR A 1 86 ? -3.713 -9.756 9.397 1.00 89.75 86 THR A C 1
ATOM 666 O O . THR A 1 86 ? -3.607 -8.948 8.474 1.00 89.75 86 THR A O 1
ATOM 669 N N . ILE A 1 87 ? -2.740 -9.936 10.296 1.00 90.06 87 ILE A N 1
ATOM 670 C CA . ILE A 1 87 ? -1.452 -9.230 10.271 1.00 90.06 87 ILE A CA 1
ATOM 671 C C . ILE A 1 87 ? -0.649 -9.608 9.021 1.00 90.06 87 ILE A C 1
ATOM 673 O O . ILE A 1 87 ? -0.162 -8.714 8.341 1.00 90.06 87 ILE A O 1
ATOM 677 N N . VAL A 1 88 ? -0.548 -10.893 8.665 1.00 91.12 88 VAL A N 1
ATOM 678 C CA . VAL A 1 88 ? 0.175 -11.342 7.457 1.00 91.12 88 VAL A CA 1
ATOM 679 C C . VAL A 1 88 ? -0.428 -10.736 6.182 1.00 91.12 88 VAL A C 1
ATOM 681 O O . VAL A 1 88 ? 0.309 -10.249 5.327 1.00 91.12 88 VAL A O 1
ATOM 684 N N . VAL A 1 89 ? -1.759 -10.667 6.075 1.00 91.50 89 VAL A N 1
ATOM 685 C CA . VAL A 1 89 ? -2.440 -10.022 4.933 1.00 91.50 89 VAL A CA 1
ATOM 686 C C . VAL A 1 89 ? -2.193 -8.505 4.883 1.00 91.50 89 VAL A C 1
ATOM 688 O O . VAL A 1 89 ? -2.076 -7.938 3.793 1.00 91.50 89 VAL A O 1
ATOM 691 N N . ALA A 1 90 ? -2.067 -7.842 6.037 1.00 91.06 90 ALA A N 1
ATOM 692 C CA . ALA A 1 90 ? -1.695 -6.428 6.110 1.00 91.06 90 ALA A CA 1
ATOM 693 C C . ALA A 1 90 ? -0.213 -6.195 5.747 1.00 91.06 90 ALA A C 1
ATOM 695 O O . ALA A 1 90 ? 0.093 -5.287 4.971 1.00 91.06 90 ALA A O 1
ATOM 696 N N . LEU A 1 91 ? 0.694 -7.056 6.230 1.00 92.06 91 LEU A N 1
ATOM 697 C CA . LEU A 1 91 ? 2.125 -7.049 5.899 1.00 92.06 91 LEU A CA 1
ATOM 698 C C . LEU A 1 91 ? 2.374 -7.244 4.400 1.00 92.06 91 LEU A C 1
ATOM 700 O O . LEU A 1 91 ? 3.266 -6.604 3.850 1.00 92.06 91 LEU A O 1
ATOM 704 N N . MET A 1 92 ? 1.568 -8.064 3.719 1.00 92.44 92 MET A N 1
ATOM 705 C CA . MET A 1 92 ? 1.665 -8.235 2.266 1.00 92.44 92 MET A CA 1
ATOM 706 C C . MET A 1 92 ? 1.347 -6.935 1.504 1.00 92.44 92 MET A C 1
ATOM 708 O O . MET A 1 92 ? 2.010 -6.627 0.517 1.00 92.44 92 MET A O 1
ATOM 712 N N . GLY A 1 93 ? 0.412 -6.119 2.007 1.00 92.00 93 GLY A N 1
ATOM 713 C CA . GLY A 1 93 ? 0.155 -4.774 1.477 1.00 92.00 93 GLY A CA 1
ATOM 714 C C . GLY A 1 93 ? 1.343 -3.821 1.668 1.00 92.00 93 GLY A C 1
ATOM 715 O O . GLY A 1 93 ? 1.698 -3.090 0.746 1.00 92.00 93 GLY A O 1
ATOM 716 N N . SER A 1 94 ? 2.006 -3.876 2.828 1.00 93.38 94 SER A N 1
ATOM 717 C CA . SER A 1 94 ? 3.259 -3.146 3.076 1.00 93.38 94 SER A CA 1
ATOM 718 C C . SER A 1 94 ? 4.403 -3.590 2.166 1.00 93.38 94 SER A C 1
ATOM 720 O O . SER A 1 94 ? 5.099 -2.752 1.599 1.00 93.38 94 SER A O 1
ATOM 722 N N . PHE A 1 95 ? 4.585 -4.899 1.988 1.00 94.62 95 PHE A N 1
ATOM 723 C CA . PHE A 1 95 ? 5.588 -5.449 1.079 1.00 94.62 95 PHE A CA 1
ATOM 724 C C . PHE A 1 95 ? 5.369 -4.945 -0.353 1.00 94.62 95 PHE A C 1
ATOM 726 O O . PHE A 1 95 ? 6.297 -4.468 -1.001 1.00 94.62 95 PHE A O 1
ATOM 733 N N . GLN A 1 96 ? 4.122 -4.969 -0.825 1.00 94.00 96 GLN A N 1
ATOM 734 C CA . GLN A 1 96 ? 3.745 -4.475 -2.148 1.00 94.00 96 GLN A CA 1
ATOM 735 C C . GLN A 1 96 ? 3.990 -2.962 -2.306 1.00 94.00 96 GLN A C 1
ATOM 737 O O . GLN A 1 96 ? 4.433 -2.525 -3.367 1.00 94.00 96 GLN A O 1
ATOM 742 N N . PHE A 1 97 ? 3.774 -2.164 -1.251 1.00 93.88 97 PHE A N 1
ATOM 743 C CA . PHE A 1 97 ? 4.144 -0.744 -1.235 1.00 93.88 97 PHE A CA 1
ATOM 744 C C . PHE A 1 97 ? 5.659 -0.557 -1.417 1.00 93.88 97 PHE A C 1
ATOM 746 O O . PHE A 1 97 ? 6.079 0.228 -2.264 1.00 93.88 97 PHE A O 1
ATOM 753 N N . GLY A 1 98 ? 6.478 -1.310 -0.672 1.00 92.62 98 GLY A N 1
ATOM 754 C CA . GLY A 1 98 ? 7.942 -1.285 -0.793 1.00 92.62 98 GLY A CA 1
ATOM 755 C C . GLY A 1 98 ? 8.462 -1.753 -2.153 1.00 92.62 98 GLY A C 1
ATOM 756 O O . GLY A 1 98 ? 9.422 -1.189 -2.679 1.00 92.62 98 GLY A O 1
ATOM 757 N N . TRP A 1 99 ? 7.789 -2.732 -2.760 1.00 93.12 99 TRP A N 1
ATOM 758 C CA . TRP A 1 99 ? 8.082 -3.185 -4.118 1.00 93.12 99 TRP A CA 1
ATOM 759 C C . TRP A 1 99 ? 7.858 -2.061 -5.140 1.00 93.12 99 TRP A C 1
ATOM 761 O O . TRP A 1 99 ? 8.776 -1.662 -5.852 1.00 93.12 99 TRP A O 1
ATOM 771 N N . LEU A 1 100 ? 6.653 -1.482 -5.166 1.00 92.44 100 LEU A N 1
ATOM 772 C CA . LEU A 1 100 ? 6.279 -0.413 -6.103 1.00 92.44 100 LEU A CA 1
ATOM 773 C C . LEU A 1 100 ? 7.065 0.894 -5.900 1.00 92.44 100 LEU A C 1
ATOM 775 O O . LEU A 1 100 ? 7.188 1.677 -6.850 1.00 92.44 100 LEU A O 1
ATOM 779 N N . LEU A 1 101 ? 7.596 1.114 -4.692 1.00 90.44 101 LEU A N 1
ATOM 780 C CA . LEU A 1 101 ? 8.528 2.194 -4.372 1.00 90.44 101 LEU A CA 1
ATOM 781 C C . LEU A 1 101 ? 9.870 2.007 -5.095 1.00 90.44 101 LEU A C 1
ATOM 783 O O . LEU A 1 101 ? 10.384 2.967 -5.657 1.00 90.44 101 LEU A O 1
ATOM 787 N N . SER A 1 102 ? 10.427 0.791 -5.108 1.00 89.06 102 SER A N 1
ATOM 788 C CA . SER A 1 102 ? 11.781 0.532 -5.627 1.00 89.06 102 SER A CA 1
ATOM 789 C C . SER A 1 102 ? 11.847 -0.040 -7.045 1.00 89.06 102 SER A C 1
ATOM 791 O O . SER A 1 102 ? 12.936 -0.139 -7.610 1.00 89.06 102 SER A O 1
ATOM 793 N N . GLN A 1 103 ? 10.714 -0.419 -7.649 1.00 87.81 103 GLN A N 1
ATOM 794 C CA . GLN A 1 103 ? 10.690 -1.167 -8.917 1.00 87.81 103 GLN A CA 1
ATOM 795 C C . GLN A 1 103 ? 11.384 -0.476 -10.104 1.00 87.81 103 GLN A C 1
ATOM 797 O O . GLN A 1 103 ? 11.790 -1.161 -11.040 1.00 87.81 103 GLN A O 1
ATOM 802 N N . LEU A 1 104 ? 11.545 0.853 -10.067 1.00 87.56 104 LEU A N 1
ATOM 803 C CA . LEU A 1 104 ? 12.158 1.653 -11.137 1.00 87.56 104 LEU A CA 1
ATOM 804 C C . LEU A 1 104 ? 13.618 2.053 -10.866 1.00 87.56 104 LEU A C 1
ATOM 806 O O . LEU A 1 104 ? 14.217 2.745 -11.682 1.00 87.56 104 LEU A O 1
ATOM 810 N N . ASN A 1 105 ? 14.217 1.615 -9.757 1.00 85.69 105 ASN A N 1
ATOM 811 C CA . ASN A 1 105 ? 15.516 2.132 -9.301 1.00 85.69 105 ASN A CA 1
ATOM 812 C C . ASN A 1 105 ? 16.719 1.494 -10.031 1.00 85.69 105 ASN A C 1
ATOM 814 O O . ASN A 1 105 ? 17.872 1.828 -9.765 1.00 85.69 105 ASN A O 1
ATOM 818 N N . PHE A 1 106 ? 16.478 0.561 -10.956 1.00 81.12 106 PHE A N 1
ATOM 819 C CA . PHE A 1 106 ? 17.534 -0.107 -11.709 1.00 81.12 106 PHE A CA 1
ATOM 820 C C . PHE A 1 106 ? 18.070 0.803 -12.818 1.00 81.12 106 PHE A C 1
ATOM 822 O O . PHE A 1 106 ? 17.407 1.020 -13.832 1.00 81.12 106 PHE A O 1
ATOM 829 N N . ARG A 1 107 ? 19.293 1.323 -12.636 1.00 75.19 107 ARG A N 1
ATOM 830 C CA . ARG A 1 107 ? 19.916 2.312 -13.539 1.00 75.19 107 ARG A CA 1
ATOM 831 C C . ARG A 1 107 ? 19.801 1.985 -15.046 1.00 75.19 107 ARG A C 1
ATOM 833 O O . ARG A 1 107 ? 19.479 2.906 -15.794 1.00 75.19 107 ARG A O 1
ATOM 840 N N . PRO A 1 108 ? 19.985 0.734 -15.526 1.00 73.94 108 PRO A N 1
ATOM 841 C CA . PRO A 1 108 ? 19.808 0.395 -16.945 1.00 73.94 108 PRO A CA 1
ATOM 842 C C . PRO A 1 108 ? 18.416 0.666 -17.549 1.00 73.94 108 PRO A C 1
ATOM 844 O O . PRO A 1 108 ? 18.300 0.730 -18.771 1.00 73.94 108 PRO A O 1
ATOM 847 N N . PHE A 1 109 ? 17.360 0.870 -16.749 1.00 76.38 109 PHE A N 1
ATOM 848 C CA . PHE A 1 109 ? 16.031 1.214 -17.277 1.00 76.38 109 PHE A CA 1
ATOM 849 C C . PHE A 1 109 ? 15.955 2.621 -17.902 1.00 76.38 109 PHE A C 1
ATOM 851 O O . PHE A 1 109 ? 15.172 2.809 -18.830 1.00 76.38 109 PHE A O 1
ATOM 858 N N . ASN A 1 110 ? 16.784 3.570 -17.446 1.00 75.44 110 ASN A N 1
ATOM 859 C CA . ASN A 1 110 ? 16.819 4.969 -17.914 1.00 75.44 110 ASN A CA 1
ATOM 860 C C . ASN A 1 110 ? 18.244 5.437 -18.303 1.00 75.44 110 ASN A C 1
ATOM 862 O O . ASN A 1 110 ? 18.536 6.629 -18.382 1.00 75.44 110 ASN A O 1
ATOM 866 N N . ASN A 1 111 ? 19.181 4.513 -18.529 1.00 75.19 111 ASN A N 1
ATOM 867 C CA . ASN A 1 111 ? 20.520 4.885 -18.987 1.00 75.19 111 ASN A CA 1
ATOM 868 C C . ASN A 1 111 ? 20.536 5.058 -20.516 1.00 75.19 111 ASN A C 1
ATOM 870 O O . ASN A 1 111 ? 20.083 4.165 -21.229 1.00 75.19 111 ASN A O 1
ATOM 874 N N . GLY A 1 112 ? 21.060 6.182 -21.018 1.00 65.56 112 GLY A N 1
ATOM 875 C CA . GLY A 1 112 ? 21.311 6.411 -22.453 1.00 65.56 112 GLY A CA 1
ATOM 876 C C . GLY A 1 112 ? 20.085 6.604 -23.365 1.00 65.56 112 GLY A C 1
ATOM 877 O O . GLY A 1 112 ? 20.253 6.761 -24.570 1.00 65.56 112 GLY A O 1
ATOM 878 N N . CYS A 1 113 ? 18.863 6.638 -22.824 1.00 71.75 113 CYS A N 1
ATOM 879 C CA . CYS A 1 113 ? 17.611 6.503 -23.585 1.00 71.75 113 CYS A CA 1
ATOM 880 C C . CYS A 1 113 ? 17.346 7.506 -24.719 1.00 71.75 113 CYS A C 1
ATOM 882 O O . CYS A 1 113 ? 16.608 7.176 -25.644 1.00 71.75 113 CYS A O 1
ATOM 884 N N . ALA A 1 114 ? 17.942 8.700 -24.677 1.00 66.56 114 ALA A N 1
ATOM 885 C CA . ALA A 1 114 ? 17.763 9.741 -25.693 1.00 66.56 114 ALA A CA 1
ATOM 886 C C . ALA A 1 114 ? 18.779 9.671 -26.860 1.00 66.56 114 ALA A C 1
ATOM 888 O O . ALA A 1 114 ? 18.790 10.550 -27.725 1.00 66.56 114 ALA A O 1
ATOM 889 N N . ALA A 1 115 ? 19.667 8.671 -26.884 1.00 66.94 115 ALA A N 1
ATOM 890 C CA . ALA A 1 115 ? 20.654 8.503 -27.949 1.00 66.94 115 ALA A CA 1
ATOM 891 C C . ALA A 1 115 ? 20.018 7.984 -29.256 1.00 66.94 115 ALA A C 1
ATOM 893 O O . ALA A 1 115 ? 19.111 7.159 -29.238 1.00 66.94 115 ALA A O 1
ATOM 894 N N . LYS A 1 116 ? 20.535 8.432 -30.413 1.00 61.09 116 LYS A N 1
ATOM 895 C CA . LYS A 1 116 ? 20.081 7.975 -31.750 1.00 61.09 116 LYS A CA 1
ATOM 896 C C . LYS A 1 116 ? 20.436 6.516 -32.067 1.00 61.09 116 LYS A C 1
ATOM 898 O O . LYS A 1 116 ? 19.871 5.943 -32.992 1.00 61.09 116 LYS A O 1
ATOM 903 N N . ALA A 1 117 ? 21.398 5.957 -31.345 1.00 63.47 117 ALA A N 1
ATOM 904 C CA . ALA A 1 117 ? 21.725 4.542 -31.331 1.00 63.47 117 ALA A CA 1
ATOM 905 C C . ALA A 1 117 ? 21.862 4.149 -29.858 1.00 63.47 117 ALA A C 1
ATOM 907 O O . ALA A 1 117 ? 22.580 4.815 -29.112 1.00 63.47 117 ALA A O 1
ATOM 908 N N . ILE A 1 118 ? 21.125 3.123 -29.447 1.00 69.19 118 ILE A N 1
ATOM 909 C CA . ILE A 1 118 ? 21.063 2.642 -28.066 1.00 69.19 118 ILE A CA 1
ATOM 910 C C . ILE A 1 118 ? 22.000 1.433 -27.981 1.00 69.19 118 ILE A C 1
ATOM 912 O O . ILE A 1 118 ? 21.846 0.490 -28.756 1.00 69.19 118 ILE A O 1
ATOM 916 N N . GLU A 1 119 ? 22.992 1.471 -27.089 1.00 64.19 119 GLU A N 1
ATOM 917 C CA . GLU A 1 119 ? 23.903 0.338 -26.869 1.00 64.19 119 GLU A CA 1
ATOM 918 C C . GLU A 1 119 ? 23.149 -0.839 -26.234 1.00 64.19 119 GLU A C 1
ATOM 920 O O . GLU A 1 119 ? 22.270 -0.638 -25.389 1.00 64.19 119 GLU A O 1
ATOM 925 N N . GLU A 1 120 ? 23.492 -2.075 -26.608 1.00 59.97 120 GLU A N 1
ATOM 926 C CA . GLU A 1 120 ? 22.850 -3.272 -26.054 1.00 59.97 120 GLU A CA 1
ATOM 927 C C . GLU A 1 120 ? 22.998 -3.320 -24.522 1.00 59.97 120 GLU A C 1
ATOM 929 O O . GLU A 1 120 ? 24.099 -3.258 -23.978 1.00 59.97 120 GLU A O 1
ATOM 934 N N . GLY A 1 121 ? 21.868 -3.412 -23.811 1.00 60.16 121 GLY A N 1
ATOM 935 C CA . GLY A 1 121 ? 21.815 -3.342 -22.343 1.00 60.16 121 GLY A CA 1
ATOM 936 C C . GLY A 1 121 ? 21.573 -1.939 -21.766 1.00 60.16 121 GLY A C 1
ATOM 937 O O . GLY A 1 121 ? 21.419 -1.807 -20.551 1.00 60.16 121 GLY A O 1
ATOM 938 N N . THR A 1 122 ? 21.475 -0.903 -22.604 1.00 60.50 122 THR A N 1
ATOM 939 C CA . THR A 1 122 ? 20.981 0.429 -22.217 1.00 60.50 122 THR A CA 1
ATOM 940 C C . THR A 1 122 ? 19.502 0.600 -22.599 1.00 60.50 122 THR A C 1
ATOM 942 O O . THR A 1 122 ? 19.008 -0.042 -23.522 1.00 60.50 122 THR A O 1
ATOM 945 N N . CYS A 1 123 ? 18.768 1.430 -21.855 1.00 69.69 123 CYS A N 1
ATOM 946 C CA . CYS A 1 123 ? 17.350 1.749 -22.071 1.00 69.69 123 CYS A CA 1
ATOM 947 C C . CYS A 1 123 ? 16.363 0.561 -22.233 1.00 69.69 123 CYS A C 1
ATOM 949 O O . CYS A 1 123 ? 15.628 0.462 -23.215 1.00 69.69 123 CYS A O 1
ATOM 951 N N . ILE A 1 124 ? 16.307 -0.342 -21.248 1.00 73.12 124 ILE A N 1
ATOM 952 C CA . ILE A 1 124 ? 15.611 -1.644 -21.386 1.00 73.12 124 ILE A CA 1
ATOM 953 C C . ILE A 1 124 ? 14.061 -1.540 -21.430 1.00 73.12 124 ILE A C 1
ATOM 955 O O . ILE A 1 124 ? 13.404 -2.421 -21.988 1.00 73.12 124 ILE A O 1
ATOM 959 N N . MET A 1 125 ? 13.445 -0.503 -20.839 1.00 74.38 125 MET A N 1
ATOM 960 C CA . MET A 1 125 ? 11.972 -0.400 -20.752 1.00 74.38 125 MET A CA 1
ATOM 961 C C . MET A 1 125 ? 11.314 0.186 -22.009 1.00 74.38 125 MET A C 1
ATOM 963 O O . MET A 1 125 ? 10.502 -0.484 -22.644 1.00 74.38 125 MET A O 1
ATOM 967 N N . PHE A 1 126 ? 11.651 1.433 -22.355 1.00 78.06 126 PHE A N 1
ATOM 968 C CA . PHE A 1 126 ? 11.041 2.183 -23.458 1.00 78.06 126 PHE A CA 1
ATOM 969 C C . PHE A 1 126 ? 12.143 2.915 -24.243 1.00 78.06 126 PHE A C 1
ATOM 971 O O . PHE A 1 126 ? 12.653 3.915 -23.742 1.00 78.06 126 PHE A O 1
ATOM 978 N N . PRO A 1 127 ? 12.564 2.463 -25.433 1.00 73.81 127 PRO A N 1
ATOM 979 C CA . PRO A 1 127 ? 13.602 3.161 -26.193 1.00 73.81 127 PRO A CA 1
ATOM 980 C C . PRO A 1 127 ? 13.133 4.560 -26.642 1.00 73.81 127 PRO A C 1
ATOM 982 O O . PRO A 1 127 ? 11.954 4.757 -26.921 1.00 73.81 127 PRO A O 1
ATOM 985 N N . HIS A 1 128 ? 14.065 5.514 -26.759 1.00 74.94 128 HIS A N 1
ATOM 986 C CA . HIS A 1 128 ? 13.843 6.904 -27.208 1.00 74.94 128 HIS A CA 1
ATOM 987 C C . HIS A 1 128 ? 13.061 7.845 -26.267 1.00 74.94 128 HIS A C 1
ATOM 989 O O . HIS A 1 128 ? 12.699 8.943 -26.690 1.00 74.94 128 HIS A O 1
ATOM 995 N N . HIS A 1 129 ? 12.834 7.486 -24.998 1.00 80.56 129 HIS A N 1
ATOM 996 C CA . HIS A 1 129 ? 12.196 8.406 -24.045 1.00 80.56 129 HIS A CA 1
ATOM 997 C C . HIS A 1 129 ? 13.156 9.477 -23.492 1.00 80.56 129 HIS A C 1
ATOM 999 O O . HIS A 1 129 ? 14.366 9.275 -23.358 1.00 80.56 129 HIS A O 1
ATOM 1005 N N . SER A 1 130 ? 12.595 10.630 -23.126 1.00 84.25 130 SER A N 1
ATOM 1006 C CA . SER A 1 130 ? 13.288 11.735 -22.463 1.00 84.25 130 SER A CA 1
ATOM 1007 C C . SER A 1 130 ? 13.288 11.588 -20.936 1.00 84.25 130 SER A C 1
ATOM 1009 O O . SER A 1 130 ? 12.359 11.046 -20.334 1.00 84.25 130 SER A O 1
ATOM 1011 N N . GLY A 1 131 ? 14.289 12.173 -20.268 1.00 81.06 131 GLY A N 1
ATOM 1012 C CA . GLY A 1 131 ? 14.368 12.163 -18.799 1.00 81.06 131 GLY A CA 1
ATOM 1013 C C . GLY A 1 131 ? 13.160 12.805 -18.095 1.00 81.06 131 GLY A C 1
ATOM 1014 O O . GLY A 1 131 ? 12.856 12.455 -16.954 1.00 81.06 131 GLY A O 1
ATOM 1015 N N . ASN A 1 132 ? 12.423 13.689 -18.777 1.00 86.00 132 ASN A N 1
ATOM 1016 C CA . ASN A 1 132 ? 11.187 14.282 -18.262 1.00 86.00 132 ASN A CA 1
ATOM 1017 C C . ASN A 1 132 ? 10.042 13.256 -18.218 1.00 86.00 132 ASN A C 1
ATOM 1019 O O . ASN A 1 132 ? 9.321 13.187 -17.223 1.00 86.00 132 ASN A O 1
ATOM 1023 N N . GLU A 1 133 ? 9.896 12.429 -19.256 1.00 86.56 133 GLU A N 1
ATOM 1024 C CA . GLU A 1 133 ? 8.885 11.364 -19.305 1.00 86.56 133 GLU A CA 1
ATOM 1025 C C . GLU A 1 133 ? 9.192 10.260 -18.283 1.00 86.56 133 GLU A C 1
ATOM 1027 O O . GLU A 1 133 ? 8.282 9.786 -17.602 1.00 86.56 133 GLU A O 1
ATOM 1032 N N . TRP A 1 134 ? 10.473 9.924 -18.078 1.00 87.50 134 TRP A N 1
ATOM 1033 C CA . TRP A 1 134 ? 10.882 9.037 -16.982 1.00 87.50 134 TRP A CA 1
ATOM 1034 C C . TRP A 1 134 ? 10.527 9.615 -15.610 1.00 87.50 134 TRP A C 1
ATOM 1036 O O . TRP A 1 134 ? 9.923 8.944 -14.771 1.00 87.50 134 TRP A O 1
ATOM 1046 N N . THR A 1 135 ? 10.853 10.891 -15.387 1.00 87.88 135 THR A N 1
ATOM 1047 C CA . THR A 1 135 ? 10.542 11.586 -14.131 1.00 87.88 135 THR A CA 1
ATOM 1048 C C . THR A 1 135 ? 9.033 11.605 -13.868 1.00 87.88 135 THR A C 1
ATOM 1050 O O . THR A 1 135 ? 8.608 11.410 -12.726 1.00 87.88 135 THR A O 1
ATOM 1053 N N . MET A 1 136 ? 8.212 11.763 -14.913 1.00 89.62 136 MET A N 1
ATOM 1054 C CA . MET A 1 136 ? 6.753 11.655 -14.841 1.00 89.62 136 MET A CA 1
ATOM 1055 C C . MET A 1 136 ? 6.297 10.239 -14.447 1.00 89.62 136 MET A C 1
ATOM 1057 O O . MET A 1 136 ? 5.469 10.113 -13.545 1.00 89.62 136 MET A O 1
ATOM 1061 N N . ALA A 1 137 ? 6.862 9.181 -15.037 1.00 89.69 137 ALA A N 1
ATOM 1062 C CA . ALA A 1 137 ? 6.533 7.791 -14.703 1.00 89.69 137 ALA A CA 1
ATOM 1063 C C . ALA A 1 137 ? 6.900 7.408 -13.252 1.00 89.69 137 ALA A C 1
ATOM 1065 O O . ALA A 1 137 ? 6.139 6.719 -12.561 1.00 89.69 137 ALA A O 1
ATOM 1066 N N . VAL A 1 138 ? 8.047 7.886 -12.759 1.00 88.94 138 VAL A N 1
ATOM 1067 C CA . VAL A 1 138 ? 8.466 7.708 -11.358 1.00 88.94 138 VAL A CA 1
ATOM 1068 C C . VAL A 1 138 ? 7.546 8.490 -10.413 1.00 88.94 138 VAL A C 1
ATOM 1070 O O . VAL A 1 138 ? 6.993 7.913 -9.472 1.00 88.94 138 VAL A O 1
ATOM 1073 N N . SER A 1 139 ? 7.327 9.781 -10.683 1.00 90.69 139 SER A N 1
ATOM 1074 C CA . SER A 1 139 ? 6.559 10.684 -9.809 1.00 90.69 139 SER A CA 1
ATOM 1075 C C . SER A 1 139 ? 5.052 10.408 -9.826 1.00 90.69 139 SER A C 1
ATOM 1077 O O . SER A 1 139 ? 4.376 10.670 -8.831 1.00 90.69 139 SER A O 1
ATOM 1079 N N . GLY A 1 140 ? 4.514 9.849 -10.916 1.00 93.06 140 GLY A N 1
ATOM 1080 C CA . GLY A 1 140 ? 3.090 9.529 -11.061 1.00 93.06 140 GLY A CA 1
ATOM 1081 C C . GLY A 1 140 ? 2.581 8.581 -9.974 1.00 93.06 140 GLY A C 1
ATOM 1082 O O . GLY A 1 140 ? 1.480 8.764 -9.460 1.00 93.06 140 GLY A O 1
ATOM 1083 N N . TRP A 1 141 ? 3.418 7.643 -9.525 1.00 94.50 141 TRP A N 1
ATOM 1084 C CA . TRP A 1 141 ? 3.095 6.765 -8.396 1.00 94.50 141 TRP A CA 1
ATOM 1085 C C . TRP A 1 141 ? 3.035 7.497 -7.053 1.00 94.50 141 TRP A C 1
ATOM 1087 O O . TRP A 1 141 ? 2.146 7.229 -6.248 1.00 94.50 141 TRP A O 1
ATOM 1097 N N . ILE A 1 142 ? 3.920 8.473 -6.827 1.00 92.38 142 ILE A N 1
ATOM 1098 C CA . ILE A 1 142 ? 3.907 9.313 -5.618 1.00 92.38 142 ILE A CA 1
ATOM 1099 C C . ILE A 1 142 ? 2.645 10.190 -5.604 1.00 92.38 142 ILE A C 1
ATOM 1101 O O . ILE A 1 142 ? 1.964 10.283 -4.581 1.00 92.38 142 ILE A O 1
ATOM 1105 N N . LEU A 1 143 ? 2.292 10.783 -6.752 1.00 94.56 143 LEU A N 1
ATOM 1106 C CA . LEU A 1 143 ? 1.063 11.561 -6.930 1.00 94.56 143 LEU A CA 1
ATOM 1107 C C . LEU A 1 143 ? -0.186 10.701 -6.687 1.00 94.56 143 LEU A C 1
ATOM 1109 O O . LEU A 1 143 ? -1.065 11.093 -5.917 1.00 94.56 143 LEU A O 1
ATOM 1113 N N . GLY A 1 144 ? -0.240 9.510 -7.288 1.00 94.94 144 GLY A N 1
ATOM 1114 C CA . GLY A 1 144 ? -1.300 8.537 -7.042 1.00 94.94 144 GLY A CA 1
ATOM 1115 C C . GLY A 1 144 ? -1.393 8.169 -5.561 1.00 94.94 144 GLY A C 1
ATOM 1116 O O . GLY A 1 144 ? -2.475 8.228 -4.981 1.00 94.94 144 GLY A O 1
ATOM 1117 N N . GLY A 1 145 ? -0.257 7.886 -4.918 1.00 94.31 145 GLY A N 1
ATOM 1118 C CA . GLY A 1 145 ? -0.164 7.579 -3.490 1.00 94.31 145 GLY A CA 1
ATOM 1119 C C . GLY A 1 145 ? -0.727 8.679 -2.593 1.00 94.31 145 GLY A C 1
ATOM 1120 O O . GLY A 1 145 ? -1.475 8.381 -1.663 1.00 94.31 145 GLY A O 1
ATOM 1121 N N . ALA A 1 146 ? -0.449 9.947 -2.903 1.00 93.38 146 ALA A N 1
ATOM 1122 C CA . ALA A 1 146 ? -1.023 11.083 -2.185 1.00 93.38 146 ALA A CA 1
ATOM 1123 C C . ALA A 1 146 ? -2.556 11.142 -2.331 1.00 93.38 146 ALA A C 1
ATOM 1125 O O . ALA A 1 146 ? -3.266 11.293 -1.334 1.00 93.38 146 ALA A O 1
ATOM 1126 N N . ILE A 1 147 ? -3.077 10.965 -3.552 1.00 94.94 147 ILE A N 1
ATOM 1127 C CA . ILE A 1 147 ? -4.524 10.934 -3.829 1.00 94.94 147 ILE A CA 1
ATOM 1128 C C . ILE A 1 147 ? -5.194 9.765 -3.088 1.00 94.94 147 ILE A C 1
ATOM 1130 O O . ILE A 1 147 ? -6.206 9.960 -2.413 1.00 94.94 147 ILE A O 1
ATOM 1134 N N . GLY A 1 148 ? -4.608 8.566 -3.152 1.00 92.88 148 GLY A N 1
ATOM 1135 C CA . GLY A 1 148 ? -5.102 7.370 -2.467 1.00 92.88 148 GLY A CA 1
ATOM 1136 C C . GLY A 1 148 ? -5.110 7.514 -0.945 1.00 92.88 148 GLY A C 1
ATOM 1137 O O . GLY A 1 148 ? -6.116 7.218 -0.300 1.00 92.88 148 GLY A O 1
ATOM 1138 N N . ALA A 1 149 ? -4.030 8.040 -0.361 1.00 91.12 149 ALA A N 1
ATOM 1139 C CA . ALA A 1 149 ? -3.939 8.272 1.078 1.00 91.12 149 ALA A CA 1
ATOM 1140 C C . ALA A 1 149 ? -5.015 9.258 1.569 1.00 91.12 149 ALA A C 1
ATOM 1142 O O . ALA A 1 149 ? -5.720 8.946 2.528 1.00 91.12 149 ALA A O 1
ATOM 1143 N N . MET A 1 150 ? -5.217 10.385 0.871 1.00 89.69 150 MET A N 1
ATOM 1144 C CA . MET A 1 150 ? -6.273 11.358 1.197 1.00 89.69 150 MET A CA 1
ATOM 1145 C C . MET A 1 150 ? -7.689 10.795 0.995 1.00 89.69 150 MET A C 1
ATOM 1147 O O . MET A 1 150 ? -8.577 11.054 1.806 1.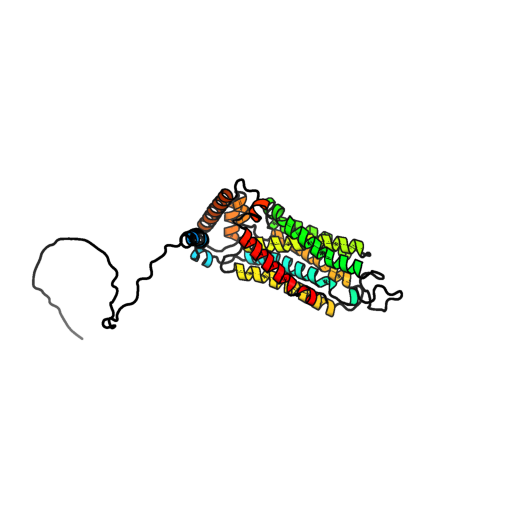00 89.69 150 MET A O 1
ATOM 1151 N N . GLY A 1 151 ? -7.911 10.020 -0.071 1.00 87.69 151 GLY A N 1
ATOM 1152 C CA . GLY A 1 151 ? -9.227 9.475 -0.419 1.00 87.69 151 GLY A CA 1
ATOM 1153 C C . GLY A 1 151 ? -9.655 8.245 0.389 1.00 87.69 151 GLY A C 1
ATOM 1154 O O . GLY A 1 151 ? -10.844 7.944 0.444 1.00 87.69 151 GLY A O 1
ATOM 1155 N N . SER A 1 152 ? -8.719 7.531 1.021 1.00 88.88 152 SER A N 1
ATOM 1156 C CA . SER A 1 152 ? -8.965 6.211 1.632 1.00 88.88 152 SER A CA 1
ATOM 1157 C C . SER A 1 152 ? -9.798 6.196 2.919 1.00 88.88 152 SER A C 1
ATOM 1159 O O . SER A 1 152 ? -10.385 5.159 3.228 1.00 88.88 152 SER A O 1
ATOM 1161 N N . GLY A 1 153 ? -9.907 7.314 3.646 1.00 84.44 153 GLY A N 1
ATOM 1162 C CA . GLY A 1 153 ? -10.682 7.380 4.896 1.00 84.44 153 GLY A CA 1
ATOM 1163 C C . GLY A 1 153 ? -12.178 7.121 4.683 1.00 84.44 153 GLY A C 1
ATOM 1164 O O . GLY A 1 153 ? -12.738 6.177 5.233 1.00 84.44 153 GLY A O 1
ATOM 1165 N N . ALA A 1 154 ? -12.813 7.885 3.788 1.00 84.75 154 ALA A N 1
ATOM 1166 C CA . ALA A 1 154 ? -14.247 7.776 3.509 1.00 84.75 154 ALA A CA 1
ATOM 1167 C C . ALA A 1 154 ? -14.735 6.354 3.123 1.00 84.75 154 ALA A C 1
ATOM 1169 O O . ALA A 1 154 ? -15.743 5.914 3.683 1.00 84.75 154 ALA A O 1
ATOM 1170 N N . PRO A 1 155 ? -14.080 5.590 2.218 1.00 85.88 155 PRO A N 1
ATOM 1171 C CA . PRO A 1 155 ? -14.466 4.205 1.960 1.00 85.88 155 PRO A CA 1
ATOM 1172 C C . PRO A 1 155 ? -14.140 3.274 3.138 1.00 85.88 155 PRO A C 1
ATOM 1174 O O . PRO A 1 155 ? -14.957 2.400 3.431 1.00 85.88 155 PRO A O 1
ATOM 1177 N N . ALA A 1 156 ? -13.023 3.477 3.851 1.00 86.50 156 ALA A N 1
ATOM 1178 C CA . ALA A 1 156 ? -12.670 2.673 5.024 1.00 86.50 156 ALA A CA 1
ATOM 1179 C C . ALA A 1 156 ? -13.698 2.797 6.154 1.00 86.50 156 ALA A C 1
ATOM 1181 O O . ALA A 1 156 ? -13.995 1.795 6.813 1.00 86.50 156 ALA A O 1
ATOM 1182 N N . ASP A 1 157 ? -14.265 3.988 6.347 1.00 84.44 157 ASP A N 1
ATOM 1183 C CA . ASP A 1 157 ? -15.338 4.256 7.304 1.00 84.44 157 ASP A CA 1
ATOM 1184 C C . ASP A 1 157 ? -16.705 3.794 6.792 1.00 84.44 157 ASP A C 1
ATOM 1186 O O . ASP A 1 157 ? -17.442 3.173 7.548 1.00 84.44 157 ASP A O 1
ATOM 1190 N N . LYS A 1 158 ? -17.040 3.980 5.508 1.00 84.56 158 LYS A N 1
ATOM 1191 C CA . LYS A 1 158 ? -18.359 3.595 4.969 1.00 84.56 158 LYS A CA 1
ATOM 1192 C C . LYS A 1 158 ? -18.532 2.091 4.719 1.00 84.56 158 LYS A C 1
ATOM 1194 O O . LYS A 1 158 ? -19.609 1.543 4.939 1.00 84.56 158 LYS A O 1
ATOM 1199 N N . PHE A 1 159 ? -17.509 1.418 4.194 1.00 84.69 159 PHE A N 1
ATOM 1200 C CA . PHE A 1 159 ? -17.580 0.002 3.802 1.00 84.69 159 PHE A CA 1
ATOM 1201 C C . PHE A 1 159 ? -16.858 -0.934 4.776 1.00 84.69 159 PHE A C 1
ATOM 1203 O O . PHE A 1 159 ? -16.998 -2.158 4.676 1.00 84.69 159 PHE A O 1
ATOM 1210 N N . GLY A 1 160 ? -16.084 -0.371 5.702 1.00 86.50 160 GLY A N 1
ATOM 1211 C CA . GLY A 1 160 ? -15.214 -1.108 6.603 1.00 86.50 160 GL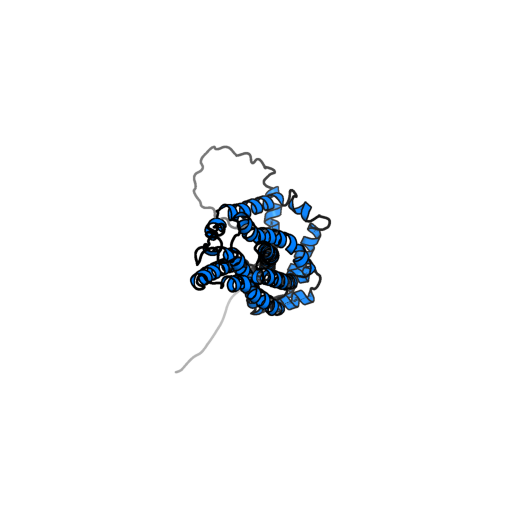Y A CA 1
ATOM 1212 C C . GLY A 1 160 ? -13.843 -1.388 5.996 1.00 86.50 160 GLY A C 1
ATOM 1213 O O . GLY A 1 160 ? -13.653 -1.484 4.777 1.00 86.50 160 GLY A O 1
ATOM 1214 N N . ARG A 1 161 ? -12.864 -1.555 6.888 1.00 88.19 161 ARG A N 1
ATOM 1215 C CA . ARG A 1 161 ? -11.441 -1.678 6.551 1.00 88.19 161 ARG A CA 1
ATOM 1216 C C . ARG A 1 161 ? -11.189 -2.897 5.649 1.00 88.19 161 ARG A C 1
ATOM 1218 O O . ARG A 1 161 ? -10.608 -2.753 4.580 1.00 88.19 161 ARG A O 1
ATOM 1225 N N . GLN A 1 162 ? -11.742 -4.064 6.003 1.00 88.81 162 GLN A N 1
ATOM 1226 C CA . GLN A 1 162 ? -11.621 -5.315 5.232 1.00 88.81 162 GLN A CA 1
ATOM 1227 C C . GLN A 1 162 ? -12.094 -5.170 3.771 1.00 88.81 162 GLN A C 1
ATOM 1229 O O . GLN A 1 162 ? -11.349 -5.487 2.846 1.00 88.81 162 GLN A O 1
ATOM 1234 N N . LYS A 1 163 ? -13.313 -4.651 3.545 1.00 90.06 163 LYS A N 1
ATOM 1235 C CA . LYS A 1 163 ? -13.858 -4.465 2.186 1.00 90.06 163 LYS A CA 1
ATOM 1236 C C . LYS A 1 163 ? -13.085 -3.413 1.394 1.00 90.06 163 LYS A C 1
ATOM 1238 O O . LYS A 1 163 ? -12.938 -3.555 0.185 1.00 90.06 163 LYS A O 1
ATOM 1243 N N . THR A 1 164 ? -12.575 -2.386 2.070 1.00 91.88 164 THR A N 1
ATOM 1244 C CA . THR A 1 164 ? -11.784 -1.330 1.429 1.00 91.88 164 THR A CA 1
ATOM 1245 C C . THR A 1 164 ? -10.451 -1.871 0.926 1.00 91.88 164 THR A C 1
ATOM 1247 O O . THR A 1 164 ? -10.130 -1.645 -0.234 1.00 91.88 164 THR A O 1
ATOM 1250 N N . ILE A 1 165 ? -9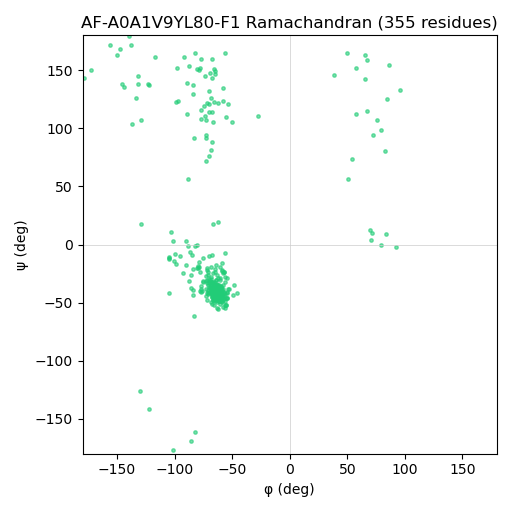.732 -2.675 1.721 1.00 91.50 165 ILE A N 1
ATOM 1251 C CA . ILE A 1 165 ? -8.511 -3.359 1.254 1.00 91.50 165 ILE A CA 1
ATOM 1252 C C . ILE A 1 165 ? -8.845 -4.321 0.094 1.00 91.50 165 ILE A C 1
ATOM 1254 O O . ILE A 1 165 ? -8.091 -4.39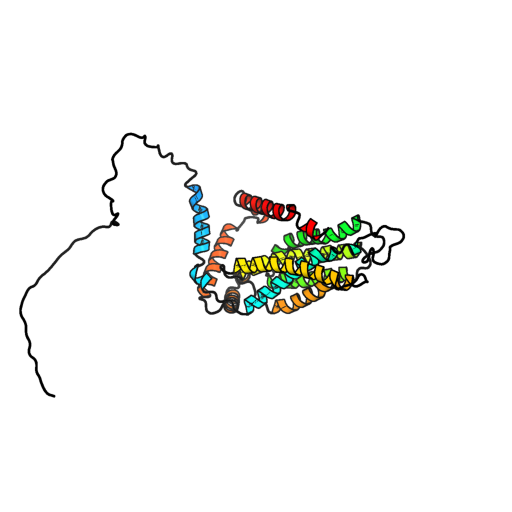2 -0.872 1.00 91.50 165 ILE A O 1
ATOM 1258 N N . MET A 1 166 ? -10.000 -5.002 0.123 1.00 92.81 166 MET A N 1
ATOM 1259 C CA . MET A 1 166 ? -10.427 -5.908 -0.958 1.00 92.81 166 MET A CA 1
ATOM 1260 C C . MET A 1 166 ? -10.680 -5.173 -2.283 1.00 92.81 166 MET A C 1
ATOM 1262 O O . MET A 1 166 ? -10.180 -5.587 -3.324 1.00 92.81 166 MET A O 1
ATOM 1266 N N . MET A 1 167 ? -11.417 -4.058 -2.248 1.00 93.06 167 MET A N 1
ATOM 1267 C CA . MET A 1 167 ? -11.623 -3.187 -3.413 1.00 93.06 167 MET A CA 1
ATOM 1268 C C . MET A 1 167 ? -10.292 -2.610 -3.910 1.00 93.06 167 MET A C 1
ATOM 1270 O O . MET A 1 167 ? -10.039 -2.544 -5.109 1.00 93.06 167 MET A O 1
ATOM 1274 N N . ASN A 1 168 ? -9.414 -2.241 -2.982 1.00 93.88 168 ASN A N 1
ATOM 1275 C CA . ASN A 1 168 ? -8.105 -1.693 -3.283 1.00 93.88 168 ASN A CA 1
ATOM 1276 C C . ASN A 1 168 ? -7.163 -2.704 -3.961 1.00 93.88 168 ASN A C 1
ATOM 1278 O O . ASN A 1 168 ? -6.406 -2.329 -4.852 1.00 93.88 168 ASN A O 1
ATOM 1282 N N . ALA A 1 169 ? -7.245 -3.988 -3.600 1.00 94.12 169 ALA A N 1
ATOM 1283 C CA . ALA A 1 169 ? -6.520 -5.060 -4.278 1.00 94.12 169 ALA A CA 1
ATOM 1284 C C . ALA A 1 169 ? -6.936 -5.193 -5.758 1.00 94.12 169 ALA A C 1
ATOM 1286 O O . ALA A 1 169 ? -6.081 -5.413 -6.612 1.00 94.12 169 ALA A O 1
ATOM 1287 N N . ILE A 1 170 ? -8.216 -4.965 -6.089 1.00 94.81 170 ILE A N 1
ATOM 1288 C CA . ILE A 1 170 ? -8.685 -4.914 -7.487 1.00 94.81 170 ILE A CA 1
ATOM 1289 C C . ILE A 1 170 ? -8.058 -3.720 -8.223 1.00 94.81 170 ILE A C 1
ATOM 1291 O O . ILE A 1 170 ? -7.551 -3.888 -9.329 1.00 94.81 170 ILE A O 1
ATOM 1295 N N . ILE A 1 171 ? -8.041 -2.529 -7.610 1.00 95.44 171 ILE A N 1
ATOM 1296 C CA . ILE A 1 171 ? -7.418 -1.330 -8.207 1.00 95.44 171 ILE A CA 1
ATOM 1297 C C . ILE A 1 171 ? -5.917 -1.563 -8.441 1.00 95.44 171 ILE A C 1
ATOM 1299 O O . ILE A 1 171 ? -5.404 -1.198 -9.497 1.00 95.44 171 ILE A O 1
ATOM 1303 N N . MET A 1 172 ? -5.228 -2.235 -7.510 1.00 95.44 172 MET A N 1
ATOM 1304 C CA . MET A 1 172 ? -3.825 -2.624 -7.685 1.00 95.44 172 MET A CA 1
ATOM 1305 C C . MET A 1 172 ? -3.629 -3.558 -8.882 1.00 95.44 172 MET A C 1
ATOM 1307 O O . MET A 1 172 ? -2.756 -3.312 -9.709 1.00 95.44 172 MET A O 1
ATOM 1311 N N . VAL A 1 173 ? -4.449 -4.607 -8.995 1.00 96.06 173 VAL A N 1
ATOM 1312 C CA . VAL A 1 173 ? -4.402 -5.556 -10.117 1.00 96.06 173 VAL A CA 1
ATOM 1313 C C . VAL A 1 173 ? -4.619 -4.836 -11.449 1.00 96.06 173 VAL A C 1
ATOM 1315 O O . VAL A 1 173 ? -3.860 -5.063 -12.386 1.00 96.06 173 VAL A O 1
ATOM 1318 N N . VAL A 1 174 ? -5.586 -3.915 -11.528 1.00 95.69 174 VAL A N 1
ATOM 1319 C CA . VAL A 1 174 ? -5.817 -3.093 -12.729 1.00 95.69 174 VAL A CA 1
ATOM 1320 C C . VAL A 1 174 ? -4.605 -2.211 -13.045 1.00 95.69 174 VAL A C 1
ATOM 1322 O O . VAL A 1 174 ? -4.150 -2.208 -14.187 1.00 95.69 174 VAL A O 1
ATOM 1325 N N . GLY A 1 175 ? -4.044 -1.509 -12.054 1.00 94.38 175 GLY A N 1
ATOM 1326 C CA . GLY A 1 175 ? -2.845 -0.682 -12.234 1.00 94.38 175 GLY A CA 1
ATOM 1327 C C . GLY A 1 175 ? -1.648 -1.491 -12.739 1.00 94.38 175 GLY A C 1
ATOM 1328 O O . GLY A 1 175 ? -1.054 -1.137 -13.753 1.00 94.38 175 GLY A O 1
ATOM 1329 N N . GLY A 1 176 ? -1.361 -2.629 -12.100 1.00 93.31 176 GLY A N 1
ATOM 1330 C CA . GLY A 1 176 ? -0.284 -3.535 -12.500 1.00 93.31 176 GLY A CA 1
ATOM 1331 C C . GLY A 1 176 ? -0.474 -4.130 -13.898 1.00 93.31 176 GLY A C 1
ATOM 1332 O O . GLY A 1 176 ? 0.495 -4.229 -14.644 1.00 93.31 176 GLY A O 1
ATOM 1333 N N . ILE A 1 177 ? -1.706 -4.471 -14.303 1.00 94.50 177 ILE A N 1
ATOM 1334 C CA . ILE A 1 177 ? -1.999 -4.929 -15.675 1.00 94.50 177 ILE A CA 1
ATOM 1335 C C . ILE A 1 177 ? -1.710 -3.815 -16.691 1.00 94.50 177 ILE A C 1
ATOM 1337 O O . ILE A 1 177 ? -1.075 -4.081 -17.711 1.00 94.50 177 ILE A O 1
ATOM 1341 N N . VAL A 1 178 ? -2.128 -2.573 -16.416 1.00 93.94 178 VAL A N 1
ATOM 1342 C CA . VAL A 1 178 ? -1.840 -1.421 -17.292 1.00 93.94 178 VAL A CA 1
ATOM 1343 C C . VAL A 1 178 ? -0.331 -1.186 -17.404 1.00 93.94 178 VAL A C 1
ATOM 1345 O O . VAL A 1 178 ? 0.172 -1.018 -18.514 1.00 93.94 178 VAL A O 1
ATOM 1348 N N . GLU A 1 179 ? 0.408 -1.241 -16.291 1.00 90.94 179 GLU A N 1
ATOM 1349 C CA . GLU A 1 179 ? 1.871 -1.130 -16.309 1.00 90.94 179 GLU A CA 1
ATOM 1350 C C . GLU A 1 179 ? 2.528 -2.277 -17.108 1.00 90.94 179 GLU A C 1
ATOM 1352 O O . GLU A 1 179 ? 3.361 -2.018 -17.976 1.00 90.94 179 GLU A O 1
ATOM 1357 N N . ALA A 1 180 ? 2.134 -3.536 -16.883 1.00 89.25 180 ALA A N 1
ATOM 1358 C CA . ALA A 1 180 ? 2.766 -4.712 -17.494 1.00 89.25 180 ALA A CA 1
ATOM 1359 C C . ALA A 1 180 ? 2.476 -4.883 -18.999 1.00 89.25 180 ALA A C 1
ATOM 1361 O O . ALA A 1 180 ? 3.313 -5.417 -19.732 1.00 89.25 180 ALA A O 1
ATOM 1362 N N . VAL A 1 181 ? 1.302 -4.443 -19.469 1.00 89.19 181 VAL A N 1
ATOM 1363 C CA . VAL A 1 181 ? 0.909 -4.498 -20.891 1.00 89.19 181 VAL A CA 1
ATOM 1364 C C . VAL A 1 181 ? 1.450 -3.299 -21.681 1.00 89.19 181 VAL A C 1
ATOM 1366 O O . VAL A 1 181 ? 1.581 -3.385 -22.903 1.00 89.19 181 VAL A O 1
ATOM 1369 N N . SER A 1 182 ? 1.798 -2.195 -21.012 1.00 87.31 182 SER A N 1
ATOM 1370 C CA . SER A 1 182 ? 2.236 -0.971 -21.686 1.00 87.31 182 SER A CA 1
ATOM 1371 C C . SER A 1 182 ? 3.460 -1.169 -22.602 1.00 87.31 182 SER A C 1
ATOM 1373 O O . SER A 1 182 ? 4.454 -1.824 -22.267 1.00 87.31 182 SER A O 1
ATOM 1375 N N . SER A 1 183 ? 3.366 -0.587 -23.798 1.00 82.69 183 SER A N 1
ATOM 1376 C CA . SER A 1 183 ? 4.473 -0.391 -24.746 1.00 82.69 183 SER A CA 1
ATOM 1377 C C . SER A 1 183 ? 4.957 1.062 -24.792 1.00 82.69 183 SER A C 1
ATOM 1379 O O . SER A 1 183 ? 6.013 1.321 -25.349 1.00 82.69 183 SER A O 1
ATOM 1381 N N . GLU A 1 184 ? 4.202 1.985 -24.188 1.00 85.75 184 GLU A N 1
ATOM 1382 C CA . GLU A 1 184 ? 4.427 3.432 -24.227 1.00 85.75 184 GLU A CA 1
ATOM 1383 C C . GLU A 1 184 ? 4.575 4.006 -22.816 1.00 85.75 184 GLU A C 1
ATOM 1385 O O . GLU A 1 184 ? 3.767 3.707 -21.927 1.00 85.75 184 GLU A O 1
ATOM 1390 N N . ILE A 1 185 ? 5.536 4.914 -22.628 1.00 86.75 185 ILE A N 1
ATOM 1391 C CA . ILE A 1 185 ? 5.837 5.525 -21.322 1.00 86.75 185 ILE A CA 1
ATOM 1392 C C . ILE A 1 185 ? 4.664 6.335 -20.742 1.00 86.75 185 ILE A C 1
ATOM 1394 O O . ILE A 1 185 ? 4.477 6.392 -19.524 1.00 86.75 185 ILE A O 1
ATOM 1398 N N . TYR A 1 186 ? 3.813 6.906 -21.599 1.00 89.19 186 TYR A N 1
ATOM 1399 C CA . TYR A 1 186 ? 2.592 7.606 -21.192 1.00 89.19 186 TYR A CA 1
ATOM 1400 C C . TYR A 1 186 ? 1.549 6.653 -20.594 1.00 89.19 186 TYR A C 1
ATOM 1402 O O . TYR A 1 186 ? 0.997 6.932 -19.529 1.00 89.19 186 TYR A O 1
ATOM 1410 N N . LEU A 1 187 ? 1.314 5.500 -21.231 1.00 90.50 187 LEU A N 1
ATOM 1411 C CA . LEU A 1 187 ? 0.382 4.487 -20.726 1.00 90.50 187 LEU A CA 1
ATOM 1412 C C . LEU A 1 187 ? 0.920 3.835 -19.444 1.00 90.50 187 LEU A C 1
ATOM 1414 O O . LEU A 1 187 ? 0.170 3.645 -18.487 1.00 90.50 187 LEU A O 1
ATOM 1418 N N . PHE A 1 188 ? 2.231 3.586 -19.390 1.00 91.88 188 PHE A N 1
ATOM 1419 C CA . PHE A 1 188 ? 2.916 3.150 -18.175 1.00 91.88 188 PHE A CA 1
ATOM 1420 C C . PHE A 1 188 ? 2.726 4.149 -17.021 1.00 91.88 188 PHE A C 1
ATOM 1422 O O . PHE A 1 188 ? 2.377 3.757 -15.908 1.00 91.88 188 PHE A O 1
ATOM 1429 N N . SER A 1 189 ? 2.866 5.452 -17.291 1.00 92.75 189 SER A N 1
ATOM 1430 C CA . SER A 1 189 ? 2.660 6.517 -16.298 1.00 92.75 189 SER A CA 1
ATOM 1431 C C . SER A 1 189 ? 1.226 6.552 -15.753 1.00 92.75 189 SER A C 1
ATOM 1433 O O . SER A 1 189 ? 1.034 6.777 -14.559 1.00 92.75 189 SER A O 1
ATOM 1435 N N . VAL A 1 190 ? 0.214 6.276 -16.586 1.00 94.62 190 VAL A N 1
ATOM 1436 C CA . VAL A 1 190 ? -1.182 6.125 -16.129 1.00 94.62 190 VAL A CA 1
ATOM 1437 C C . VAL A 1 190 ? -1.325 4.913 -15.203 1.00 94.62 190 VAL A C 1
ATOM 1439 O O . VAL A 1 190 ? -1.920 5.038 -14.132 1.00 94.62 190 VAL A O 1
ATOM 1442 N N . GLY A 1 191 ? -0.726 3.772 -15.560 1.00 94.44 191 GLY A N 1
ATOM 1443 C CA . GLY A 1 191 ? -0.660 2.591 -14.692 1.00 94.44 191 GLY A CA 1
ATOM 1444 C C . GLY A 1 191 ? -0.039 2.905 -13.326 1.00 94.44 191 GLY A C 1
ATOM 1445 O O . GLY A 1 191 ? -0.646 2.607 -12.297 1.00 94.44 191 GLY A O 1
ATOM 1446 N N . ARG A 1 192 ? 1.086 3.635 -13.319 1.00 95.00 192 ARG A N 1
ATOM 1447 C CA . ARG A 1 192 ? 1.784 4.101 -12.106 1.00 95.00 192 ARG A CA 1
ATOM 144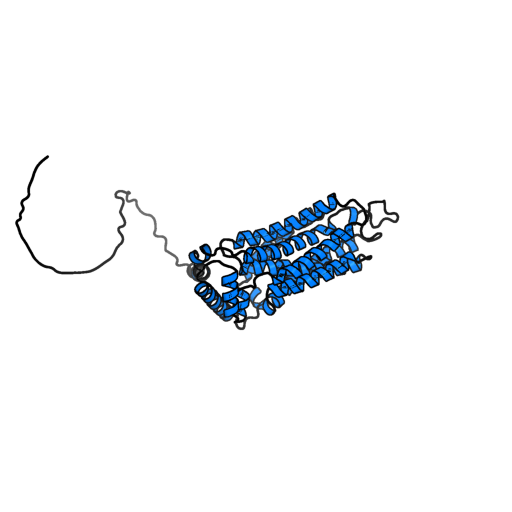8 C C . ARG A 1 192 ? 0.921 4.991 -11.216 1.00 95.00 192 ARG A C 1
ATOM 1450 O O . ARG A 1 192 ? 0.987 4.860 -9.997 1.00 95.00 192 ARG A O 1
ATOM 1457 N N . VAL A 1 193 ? 0.083 5.865 -11.778 1.00 96.56 193 VAL A N 1
ATOM 1458 C CA . VAL A 1 193 ? -0.881 6.653 -10.984 1.00 96.56 193 VAL A CA 1
ATOM 1459 C C . VAL A 1 193 ? -1.938 5.743 -10.346 1.00 96.56 193 VAL A C 1
ATOM 1461 O O . VAL A 1 193 ? -2.242 5.906 -9.165 1.00 96.56 193 VAL A O 1
ATOM 1464 N N . ILE A 1 194 ? -2.467 4.758 -11.081 1.00 96.62 194 ILE A N 1
ATOM 1465 C CA . ILE A 1 194 ? -3.493 3.822 -10.581 1.00 96.62 194 ILE A CA 1
ATOM 1466 C C . ILE A 1 194 ? -2.929 2.920 -9.469 1.00 96.62 194 ILE A C 1
ATOM 1468 O O . ILE A 1 194 ? -3.533 2.815 -8.397 1.00 96.62 194 ILE A O 1
ATOM 1472 N N . SER A 1 195 ? -1.754 2.315 -9.676 1.00 95.94 195 SER A N 1
ATOM 1473 C CA . SER A 1 195 ? -1.068 1.518 -8.648 1.00 95.94 195 SER A CA 1
ATOM 1474 C C . SER A 1 195 ? -0.618 2.382 -7.466 1.00 95.94 195 SER A C 1
ATOM 1476 O O . SER A 1 195 ? -0.670 1.937 -6.321 1.00 95.94 195 SER A O 1
ATOM 1478 N N . GLY A 1 196 ? -0.271 3.651 -7.707 1.00 95.75 196 GLY A N 1
ATOM 1479 C CA . GLY A 1 196 ? -0.024 4.658 -6.678 1.00 95.75 196 GLY A CA 1
ATOM 1480 C C . GLY A 1 196 ? -1.235 4.863 -5.773 1.00 95.75 196 GLY A C 1
ATOM 1481 O O . GLY A 1 196 ? -1.116 4.709 -4.557 1.00 95.75 196 GLY A O 1
ATOM 1482 N N . ILE A 1 197 ? -2.412 5.137 -6.352 1.00 96.38 197 ILE A N 1
ATOM 1483 C CA . ILE A 1 197 ? -3.678 5.286 -5.608 1.00 96.38 197 ILE A CA 1
ATOM 1484 C C . ILE A 1 197 ? -3.934 4.048 -4.746 1.00 96.38 197 ILE A C 1
ATOM 1486 O O . ILE A 1 197 ? -4.219 4.181 -3.552 1.00 96.38 197 ILE A O 1
ATOM 1490 N N . ALA A 1 198 ? -3.757 2.853 -5.317 1.00 95.56 198 ALA A N 1
ATOM 1491 C CA . ALA A 1 198 ? -3.926 1.610 -4.580 1.00 95.56 198 ALA A CA 1
ATOM 1492 C C . ALA A 1 198 ? -2.900 1.450 -3.438 1.00 95.56 198 ALA A C 1
ATOM 1494 O O . ALA A 1 198 ? -3.268 1.083 -2.324 1.00 95.56 198 ALA A O 1
ATOM 1495 N N . SER A 1 199 ? -1.622 1.757 -3.660 1.00 94.19 199 SER A N 1
ATOM 1496 C CA . SER A 1 199 ? -0.582 1.686 -2.623 1.00 94.19 199 SER A CA 1
ATOM 1497 C C . SER A 1 199 ? -0.822 2.671 -1.475 1.00 94.19 199 SER A C 1
ATOM 1499 O O . SER A 1 199 ? -0.743 2.283 -0.308 1.00 94.19 199 SER A O 1
ATOM 1501 N N . GLY A 1 200 ? -1.160 3.928 -1.783 1.00 93.25 200 GLY A N 1
ATOM 1502 C CA . GLY A 1 200 ? -1.425 4.964 -0.779 1.00 93.25 200 GLY A CA 1
ATOM 1503 C C . GLY A 1 200 ? -2.650 4.664 0.086 1.00 93.25 200 GLY A C 1
ATOM 1504 O O . GLY A 1 200 ? -2.617 4.848 1.304 1.00 93.25 200 GLY A O 1
ATOM 1505 N N . ALA A 1 201 ? -3.714 4.135 -0.520 1.00 93.94 201 ALA A N 1
ATOM 1506 C CA . ALA A 1 201 ? -4.888 3.686 0.216 1.00 93.94 201 ALA A CA 1
ATOM 1507 C C . ALA A 1 201 ? -4.619 2.401 1.025 1.00 93.94 201 ALA A C 1
ATOM 1509 O O . ALA A 1 201 ? -5.035 2.322 2.182 1.00 93.94 201 ALA A O 1
ATOM 1510 N N . ALA A 1 202 ? -3.878 1.427 0.476 1.00 92.38 202 ALA A N 1
ATOM 1511 C CA . ALA A 1 202 ? -3.506 0.200 1.187 1.00 92.38 202 ALA A CA 1
ATOM 1512 C C . ALA A 1 202 ? -2.764 0.500 2.492 1.00 92.38 202 ALA A C 1
ATOM 1514 O O . ALA A 1 202 ? -3.186 0.044 3.553 1.00 92.38 202 ALA A O 1
ATOM 1515 N N . ILE A 1 203 ? -1.676 1.277 2.428 1.00 91.12 203 ILE A N 1
ATOM 1516 C CA . ILE A 1 203 ? -0.822 1.506 3.597 1.00 91.12 203 ILE A CA 1
ATOM 1517 C C . ILE A 1 203 ? -1.569 2.264 4.703 1.00 91.12 203 ILE A C 1
ATOM 1519 O O . ILE A 1 203 ? -1.418 1.926 5.877 1.00 91.12 203 ILE A O 1
ATOM 1523 N N . ASN A 1 204 ? -2.438 3.219 4.352 1.00 91.38 204 ASN A N 1
ATOM 1524 C CA . ASN A 1 204 ? -3.255 3.936 5.331 1.00 91.38 204 ASN A CA 1
ATOM 1525 C C . ASN A 1 204 ? -4.265 2.996 6.019 1.00 91.38 204 ASN A C 1
ATOM 1527 O O . ASN A 1 204 ? -4.275 2.871 7.244 1.00 91.38 204 ASN A O 1
ATOM 1531 N N . VAL A 1 205 ? -5.059 2.253 5.237 1.00 90.75 205 VAL A N 1
ATOM 1532 C CA . VAL A 1 205 ? -6.094 1.360 5.786 1.00 90.75 205 VAL A CA 1
ATOM 1533 C C . VAL A 1 205 ? -5.485 0.179 6.553 1.00 90.75 205 VAL A C 1
ATOM 1535 O O . VAL A 1 205 ? -6.055 -0.233 7.561 1.00 90.75 205 VAL A O 1
ATOM 1538 N N . CYS A 1 206 ? -4.308 -0.324 6.161 1.00 91.00 206 CYS A N 1
ATOM 1539 C CA . CYS A 1 206 ? -3.562 -1.323 6.933 1.00 91.00 206 CYS A CA 1
ATOM 1540 C C . CYS A 1 206 ? -3.097 -0.786 8.296 1.00 91.00 206 CYS A C 1
ATOM 1542 O O . CYS A 1 206 ? -3.254 -1.486 9.295 1.00 91.00 206 CYS A O 1
ATOM 1544 N N . ASN A 1 207 ? -2.572 0.444 8.367 1.00 89.75 207 ASN A N 1
ATOM 1545 C CA . ASN A 1 207 ? -2.179 1.064 9.641 1.00 89.75 207 ASN A CA 1
ATOM 1546 C C . ASN A 1 207 ? -3.385 1.244 10.578 1.00 89.75 207 ASN A C 1
ATOM 1548 O O . ASN A 1 207 ? -3.316 0.865 11.750 1.00 89.75 207 ASN A O 1
ATOM 1552 N N . VAL A 1 208 ? -4.508 1.750 10.053 1.00 88.88 208 VAL A N 1
ATOM 1553 C CA . VAL A 1 208 ? -5.764 1.888 10.809 1.00 88.88 208 VAL A CA 1
ATOM 1554 C C . VAL A 1 208 ? -6.257 0.522 11.291 1.00 88.88 208 VAL A C 1
ATOM 1556 O O . VAL A 1 208 ? -6.455 0.342 12.493 1.00 88.88 208 VAL A O 1
ATOM 1559 N N . LEU A 1 209 ? -6.364 -0.469 10.397 1.00 88.19 209 LEU A N 1
ATOM 1560 C CA . LEU A 1 209 ? -6.804 -1.824 10.739 1.00 88.19 209 LEU A CA 1
ATOM 1561 C C . LEU A 1 209 ? -5.930 -2.449 11.830 1.00 88.19 209 LEU A C 1
ATOM 1563 O O . LEU A 1 209 ? -6.473 -2.957 12.808 1.00 88.19 209 LEU A O 1
ATOM 1567 N N . ILE A 1 210 ? -4.598 -2.387 11.702 1.00 86.62 210 ILE A N 1
ATOM 1568 C CA . ILE A 1 210 ? -3.688 -2.906 12.731 1.00 86.62 210 ILE A CA 1
ATOM 1569 C C . ILE A 1 210 ? -3.890 -2.173 14.052 1.00 86.62 210 ILE A C 1
ATOM 1571 O O . ILE A 1 210 ? -3.943 -2.831 15.089 1.00 86.62 210 ILE A O 1
ATOM 1575 N N . SER A 1 211 ? -4.054 -0.848 14.051 1.00 84.25 211 SER A N 1
ATOM 1576 C CA . SER A 1 211 ? -4.319 -0.119 15.293 1.00 84.25 211 SER A CA 1
ATOM 1577 C C . SER A 1 211 ? -5.609 -0.601 15.976 1.00 84.25 211 SER A C 1
ATOM 1579 O O . SER A 1 211 ? -5.601 -0.819 17.184 1.00 84.25 211 SER A O 1
ATOM 1581 N N . GLU A 1 212 ? -6.675 -0.877 15.221 1.00 82.44 212 GLU A N 1
ATOM 1582 C CA . GLU A 1 212 ? -7.985 -1.291 15.745 1.00 82.44 212 GLU A CA 1
ATOM 1583 C C . GLU A 1 212 ? -8.048 -2.746 16.232 1.00 82.44 212 GLU A C 1
ATOM 1585 O O . GLU A 1 212 ? -8.789 -3.037 17.169 1.00 82.44 212 GLU A O 1
ATOM 1590 N N . ILE A 1 213 ? -7.294 -3.665 15.615 1.00 81.88 213 ILE A N 1
ATOM 1591 C CA . ILE A 1 213 ? -7.301 -5.094 15.988 1.00 81.88 213 ILE A CA 1
ATOM 1592 C C . ILE A 1 213 ? -6.189 -5.487 16.964 1.00 81.88 213 ILE A C 1
ATOM 1594 O O . ILE A 1 213 ? -6.191 -6.619 17.439 1.00 81.88 213 ILE A O 1
ATOM 1598 N N . SER A 1 214 ? -5.213 -4.614 17.229 1.00 78.69 214 SER A N 1
ATOM 1599 C CA . SER A 1 214 ? -4.057 -4.951 18.068 1.00 78.69 214 SER A CA 1
ATOM 1600 C C . SER A 1 214 ? -4.294 -4.669 19.556 1.00 78.69 214 SER A C 1
ATOM 1602 O O . SER A 1 214 ? -4.806 -3.600 19.905 1.00 78.69 214 SER A O 1
ATOM 1604 N N . PRO A 1 215 ? -3.854 -5.567 20.459 1.00 75.06 215 PRO A N 1
ATOM 1605 C CA . PRO A 1 215 ? -3.796 -5.259 21.880 1.00 75.06 215 PRO A CA 1
ATOM 1606 C C . PRO A 1 215 ? -2.698 -4.211 22.125 1.00 75.06 215 PRO A C 1
ATOM 1608 O O . PRO A 1 215 ? -1.689 -4.160 21.411 1.00 75.06 215 PRO A O 1
ATOM 1611 N N . THR A 1 216 ? -2.889 -3.342 23.120 1.00 71.88 216 THR A N 1
ATOM 1612 C CA . THR A 1 216 ? -2.059 -2.134 23.313 1.00 71.88 216 THR A CA 1
ATOM 1613 C C . THR A 1 216 ? -0.576 -2.436 23.540 1.00 71.88 216 THR A C 1
ATOM 1615 O O . THR A 1 216 ? 0.272 -1.666 23.096 1.00 71.88 216 THR A O 1
ATOM 1618 N N . ASN A 1 217 ? -0.253 -3.584 24.141 1.00 73.56 217 ASN A N 1
ATOM 1619 C CA . ASN A 1 217 ? 1.114 -4.076 24.335 1.00 73.56 217 ASN A CA 1
ATOM 1620 C C . ASN A 1 217 ? 1.833 -4.462 23.023 1.00 73.56 217 ASN A C 1
ATOM 1622 O O . ASN A 1 217 ? 3.046 -4.295 22.928 1.00 73.56 217 ASN A O 1
ATOM 1626 N N . MET A 1 218 ? 1.115 -4.960 22.009 1.00 76.81 218 MET A N 1
ATOM 1627 C CA . MET A 1 218 ? 1.695 -5.424 20.735 1.00 76.81 218 MET A CA 1
ATOM 1628 C C . MET A 1 218 ? 1.461 -4.455 19.566 1.00 76.81 218 MET A C 1
ATOM 1630 O O . MET A 1 218 ? 2.117 -4.588 18.532 1.00 76.81 218 MET A O 1
ATOM 1634 N N . ARG A 1 219 ? 0.584 -3.450 19.718 1.00 80.75 219 ARG A N 1
ATOM 1635 C CA . ARG A 1 219 ? 0.285 -2.424 18.696 1.00 80.75 219 ARG A CA 1
ATOM 1636 C C . ARG A 1 219 ? 1.549 -1.788 18.106 1.00 80.75 219 ARG A C 1
ATOM 1638 O O . ARG A 1 219 ? 1.645 -1.643 16.889 1.00 80.75 219 ARG A O 1
ATOM 1645 N N . GLY A 1 220 ? 2.528 -1.453 18.951 1.00 84.06 220 GLY A N 1
ATOM 1646 C CA . GLY A 1 220 ? 3.817 -0.908 18.509 1.00 84.06 220 GLY A CA 1
ATOM 1647 C C . GLY A 1 220 ? 4.588 -1.878 17.610 1.00 84.06 220 GLY A C 1
ATOM 1648 O O . GLY A 1 220 ? 5.000 -1.505 16.517 1.00 84.06 220 GLY A O 1
ATOM 1649 N N . MET A 1 221 ? 4.708 -3.144 18.022 1.00 87.12 221 MET A N 1
ATOM 1650 C CA . MET A 1 221 ? 5.401 -4.185 17.254 1.00 87.12 221 MET A CA 1
ATOM 1651 C C . MET A 1 221 ? 4.748 -4.430 15.887 1.00 87.12 221 MET A C 1
ATOM 1653 O O . MET A 1 221 ? 5.453 -4.530 14.886 1.00 87.12 221 MET A O 1
ATOM 1657 N N . PHE A 1 222 ? 3.415 -4.489 15.817 1.00 87.56 222 PHE A N 1
ATOM 1658 C CA . PHE A 1 222 ? 2.711 -4.699 14.548 1.00 87.56 222 PHE A CA 1
ATOM 1659 C C . PHE A 1 222 ? 2.781 -3.478 13.616 1.00 87.56 222 PHE A C 1
ATOM 1661 O O . PHE A 1 222 ? 2.922 -3.651 12.407 1.00 87.56 222 PHE A O 1
ATOM 1668 N N . SER A 1 223 ? 2.760 -2.258 14.164 1.00 87.38 223 SER A N 1
ATOM 1669 C CA . SER A 1 223 ? 2.986 -1.022 13.398 1.00 87.38 223 SER A CA 1
ATOM 1670 C C . SER A 1 223 ? 4.406 -0.964 12.816 1.00 87.38 223 SER A C 1
ATOM 1672 O O . SER A 1 223 ? 4.581 -0.769 11.612 1.00 87.38 223 SER A O 1
ATOM 1674 N N . THR A 1 224 ? 5.431 -1.264 13.623 1.00 90.56 224 THR A N 1
ATOM 1675 C CA . THR A 1 224 ? 6.813 -1.419 13.135 1.00 90.56 224 THR A CA 1
ATOM 1676 C C . THR A 1 224 ? 6.918 -2.540 12.098 1.00 90.56 224 THR A C 1
ATOM 1678 O O . THR A 1 224 ? 7.623 -2.388 11.103 1.00 90.56 224 THR A O 1
ATOM 1681 N N . GLY A 1 225 ? 6.166 -3.632 12.268 1.00 91.31 225 GLY A N 1
ATOM 1682 C CA . GLY A 1 225 ? 6.060 -4.720 11.296 1.00 91.31 225 GLY A CA 1
ATOM 1683 C C . GLY A 1 225 ? 5.638 -4.247 9.901 1.00 91.31 225 GLY A C 1
ATOM 1684 O O . GLY A 1 225 ? 6.243 -4.671 8.919 1.00 91.31 225 GLY A O 1
ATOM 1685 N N . LEU A 1 226 ? 4.676 -3.321 9.791 1.00 92.00 226 LEU A N 1
ATOM 1686 C CA . LEU A 1 226 ? 4.293 -2.731 8.499 1.00 92.00 226 LEU A CA 1
ATOM 1687 C C . LEU A 1 226 ? 5.455 -1.979 7.836 1.00 92.00 226 LEU A C 1
ATOM 1689 O O . LEU A 1 226 ? 5.623 -2.095 6.624 1.00 92.00 226 LEU A O 1
ATOM 1693 N N . GLN A 1 227 ? 6.268 -1.245 8.598 1.00 92.25 227 GLN A N 1
ATOM 1694 C CA . GLN A 1 227 ? 7.433 -0.528 8.058 1.00 92.25 227 GLN A CA 1
ATOM 1695 C C . GLN A 1 227 ? 8.560 -1.490 7.654 1.00 92.25 227 GLN A C 1
ATOM 1697 O O . GLN A 1 227 ? 9.175 -1.333 6.602 1.00 92.25 227 GLN A O 1
ATOM 1702 N N . VAL A 1 228 ? 8.781 -2.541 8.447 1.00 93.50 228 VAL A N 1
ATOM 1703 C CA . VAL A 1 228 ? 9.703 -3.636 8.115 1.00 93.50 228 VAL A CA 1
ATOM 1704 C C . VAL A 1 228 ? 9.251 -4.361 6.839 1.00 93.50 228 VAL A C 1
ATOM 1706 O O . VAL A 1 228 ? 10.081 -4.673 5.991 1.00 93.50 228 VAL A O 1
ATOM 1709 N N . GLY A 1 229 ? 7.941 -4.549 6.643 1.00 93.56 229 GLY A N 1
ATOM 1710 C CA . GLY A 1 229 ? 7.369 -5.075 5.402 1.00 93.56 229 GLY A CA 1
ATOM 1711 C C . GLY A 1 229 ? 7.693 -4.211 4.180 1.00 93.56 229 GLY A C 1
ATOM 1712 O O . GLY A 1 229 ? 8.108 -4.753 3.159 1.00 93.56 229 GLY A O 1
ATOM 1713 N N . VAL A 1 230 ? 7.583 -2.880 4.293 1.00 93.56 230 VAL A N 1
ATOM 1714 C CA . VAL A 1 230 ? 7.995 -1.940 3.230 1.00 93.56 230 VAL A CA 1
ATOM 1715 C C . VAL A 1 230 ? 9.486 -2.104 2.914 1.00 93.56 230 VAL A C 1
ATOM 1717 O O . VAL A 1 230 ? 9.843 -2.287 1.752 1.00 93.56 230 VAL A O 1
ATOM 1720 N N . ALA A 1 231 ? 10.352 -2.129 3.931 1.00 92.69 231 ALA A N 1
ATOM 1721 C CA . ALA A 1 231 ? 11.790 -2.322 3.731 1.00 92.69 231 ALA A CA 1
ATOM 1722 C C . ALA A 1 231 ? 12.116 -3.663 3.041 1.00 92.69 231 ALA A C 1
ATOM 1724 O O . ALA A 1 231 ? 12.907 -3.691 2.099 1.00 92.69 231 ALA A O 1
ATOM 1725 N N . PHE A 1 232 ? 11.470 -4.764 3.443 1.00 94.00 232 PHE A N 1
ATOM 1726 C CA . PHE A 1 232 ? 11.626 -6.063 2.777 1.00 94.00 232 PHE A CA 1
ATOM 1727 C C . PHE A 1 232 ? 11.133 -6.058 1.326 1.00 94.00 232 PHE A C 1
ATOM 1729 O O . PHE A 1 232 ? 11.773 -6.683 0.485 1.00 94.00 232 PHE A O 1
ATOM 1736 N N . GLY A 1 233 ? 10.050 -5.339 1.011 1.00 93.19 233 GLY A N 1
ATOM 1737 C CA . GLY A 1 233 ? 9.575 -5.164 -0.365 1.00 93.19 233 GLY A CA 1
ATOM 1738 C C . GLY A 1 233 ? 10.618 -4.493 -1.260 1.00 93.19 233 GLY A C 1
ATOM 1739 O O . GLY A 1 233 ? 10.925 -4.992 -2.342 1.00 93.19 233 GLY A O 1
ATOM 1740 N N . SER A 1 234 ? 11.222 -3.407 -0.772 1.00 91.00 234 SER A N 1
ATOM 1741 C CA . SER A 1 234 ? 12.291 -2.694 -1.478 1.00 91.00 234 SER A CA 1
ATOM 1742 C C . SER A 1 234 ? 13.563 -3.537 -1.637 1.00 91.00 234 SER A C 1
ATOM 1744 O O . SER A 1 234 ? 14.141 -3.576 -2.720 1.00 91.00 234 SER A O 1
ATOM 1746 N N . LEU A 1 235 ? 13.977 -4.270 -0.596 1.00 90.88 235 LEU A N 1
ATOM 1747 C CA . LEU A 1 235 ? 15.128 -5.185 -0.658 1.00 90.88 235 LEU A CA 1
ATOM 1748 C C . LEU A 1 235 ? 14.899 -6.357 -1.625 1.00 90.88 235 LEU A C 1
ATOM 1750 O O . LEU A 1 235 ? 15.819 -6.750 -2.348 1.00 90.88 235 LEU A O 1
ATOM 1754 N N . ALA A 1 236 ? 13.684 -6.910 -1.657 1.00 91.06 236 ALA A N 1
ATOM 1755 C CA . ALA A 1 236 ? 13.320 -7.992 -2.566 1.00 91.06 236 ALA A CA 1
ATOM 1756 C C . ALA A 1 236 ? 13.410 -7.548 -4.031 1.00 91.06 236 ALA A C 1
ATOM 1758 O O . ALA A 1 236 ? 14.005 -8.263 -4.834 1.00 91.06 236 ALA A O 1
ATOM 1759 N N . VAL A 1 237 ? 12.915 -6.351 -4.366 1.00 89.25 237 VAL A N 1
ATOM 1760 C CA . VAL A 1 237 ? 13.093 -5.752 -5.700 1.00 89.25 237 VAL A CA 1
ATOM 1761 C C . VAL A 1 237 ? 14.565 -5.646 -6.079 1.00 89.25 237 VAL A C 1
ATOM 1763 O O . VAL A 1 237 ? 14.949 -6.155 -7.128 1.00 89.25 237 VAL A O 1
ATOM 1766 N N . THR A 1 238 ? 15.399 -5.055 -5.221 1.00 85.25 238 THR A N 1
ATOM 1767 C CA . THR A 1 238 ? 16.834 -4.880 -5.501 1.00 85.25 238 THR A CA 1
ATOM 1768 C C . THR A 1 238 ? 17.551 -6.222 -5.685 1.00 85.25 238 THR A C 1
ATOM 1770 O O . THR A 1 238 ? 18.441 -6.355 -6.522 1.00 85.25 238 THR A O 1
ATOM 1773 N N . THR A 1 239 ? 17.127 -7.251 -4.948 1.00 86.75 239 THR A N 1
ATOM 1774 C CA . THR A 1 239 ? 17.622 -8.626 -5.108 1.00 86.75 239 THR A CA 1
ATOM 1775 C C . THR A 1 239 ? 17.184 -9.216 -6.453 1.00 86.75 239 THR A C 1
ATOM 1777 O O . THR A 1 239 ? 17.991 -9.816 -7.159 1.00 86.75 239 THR A O 1
ATOM 1780 N N . VAL A 1 240 ? 15.931 -9.004 -6.864 1.00 85.62 240 VAL A N 1
ATOM 1781 C CA . VAL A 1 240 ? 15.428 -9.441 -8.175 1.00 85.62 240 VAL A CA 1
ATOM 1782 C C . VAL A 1 240 ? 16.132 -8.701 -9.318 1.00 85.62 240 VAL A C 1
ATOM 1784 O O . VAL A 1 240 ? 16.477 -9.349 -10.299 1.00 85.62 240 VAL A O 1
ATOM 1787 N N . HIS A 1 241 ? 16.451 -7.408 -9.183 1.00 81.62 241 HIS A N 1
ATOM 1788 C CA . HIS A 1 241 ? 17.285 -6.670 -10.150 1.00 81.62 241 HIS A CA 1
ATOM 1789 C C . HIS A 1 241 ? 18.697 -7.255 -10.313 1.00 81.62 241 HIS A C 1
ATOM 1791 O O . HIS A 1 241 ? 19.278 -7.129 -11.386 1.00 81.62 241 HIS A O 1
ATOM 1797 N N . TYR A 1 242 ? 19.255 -7.895 -9.280 1.00 78.31 242 TYR A N 1
ATOM 1798 C CA . TYR A 1 242 ? 20.565 -8.553 -9.362 1.00 78.31 242 TYR A CA 1
ATOM 1799 C C . TYR A 1 242 ? 20.507 -9.903 -10.101 1.00 78.31 242 TYR A C 1
ATOM 1801 O O . TYR A 1 242 ? 21.419 -10.232 -10.855 1.00 78.31 242 TYR A O 1
ATOM 1809 N N . PHE A 1 243 ? 19.437 -10.684 -9.907 1.00 76.94 243 PHE A N 1
ATOM 1810 C CA . PHE A 1 243 ? 19.283 -12.007 -10.533 1.00 76.94 243 PHE A CA 1
ATOM 1811 C C . PHE A 1 243 ? 18.639 -11.975 -11.927 1.00 76.94 243 PHE A C 1
ATOM 1813 O O . PHE A 1 243 ? 18.951 -12.816 -12.771 1.00 76.94 243 PHE A O 1
ATOM 1820 N N . VAL A 1 244 ? 17.740 -11.025 -12.191 1.00 66.44 244 VAL A N 1
ATOM 1821 C CA . VAL A 1 244 ? 17.115 -10.835 -13.506 1.00 66.44 244 VAL A CA 1
ATOM 1822 C C . VAL A 1 244 ? 18.059 -9.999 -14.367 1.00 66.44 244 VAL A C 1
ATOM 1824 O O . VAL A 1 244 ? 18.017 -8.772 -14.349 1.00 66.44 244 VAL A O 1
ATOM 1827 N N . GLY A 1 245 ? 18.928 -10.686 -15.115 1.00 58.28 245 GLY A N 1
ATOM 1828 C CA . GLY A 1 245 ? 19.859 -10.063 -16.061 1.00 58.28 245 GLY A CA 1
ATOM 1829 C C . GLY A 1 245 ? 19.168 -9.177 -17.112 1.00 58.28 245 GLY A C 1
ATOM 1830 O O . GLY A 1 245 ? 17.958 -9.270 -17.314 1.00 58.28 245 GLY A O 1
ATOM 1831 N N . LEU A 1 246 ? 19.963 -8.344 -17.800 1.00 55.31 246 LEU A N 1
ATOM 1832 C CA . LEU A 1 246 ? 19.576 -7.135 -18.562 1.00 55.31 246 LEU A CA 1
ATOM 1833 C C . LEU A 1 246 ? 18.621 -7.305 -19.780 1.00 55.31 246 LEU A C 1
ATOM 1835 O O . LEU A 1 246 ? 18.562 -6.434 -20.644 1.00 55.31 246 LEU A O 1
ATOM 1839 N N . GLY A 1 247 ? 17.875 -8.404 -19.889 1.00 59.75 247 GLY A N 1
ATOM 1840 C CA . GLY A 1 247 ? 16.862 -8.616 -20.926 1.00 59.75 247 GLY A CA 1
ATOM 1841 C C . GLY A 1 247 ? 15.479 -8.038 -20.588 1.00 59.75 247 GLY A C 1
ATOM 1842 O O . GLY A 1 247 ? 15.275 -7.345 -19.593 1.00 59.75 247 GLY A O 1
ATOM 1843 N N . SER A 1 248 ? 14.476 -8.411 -21.391 1.00 60.34 248 SER A N 1
ATOM 1844 C CA . SER A 1 248 ? 13.064 -7.968 -21.299 1.00 60.34 248 SER A CA 1
ATOM 1845 C C . SER A 1 248 ? 12.298 -8.444 -20.034 1.00 60.34 248 SER A C 1
ATOM 1847 O O . SER A 1 248 ? 11.069 -8.429 -19.972 1.00 60.34 248 SER A O 1
ATOM 1849 N N . GLY A 1 249 ? 13.011 -8.871 -18.987 1.00 71.94 249 GLY A N 1
ATOM 1850 C CA . GLY A 1 249 ? 12.450 -9.356 -17.721 1.00 71.94 249 GLY A CA 1
ATOM 1851 C C . GLY A 1 249 ? 11.789 -8.275 -16.857 1.00 71.94 249 GLY A C 1
ATOM 1852 O O . GLY A 1 249 ? 11.087 -8.610 -15.903 1.00 71.94 249 GLY A O 1
ATOM 1853 N N . TRP A 1 250 ? 11.937 -6.988 -17.194 1.00 80.12 250 TRP A N 1
ATOM 1854 C CA . TRP A 1 250 ? 11.317 -5.878 -16.455 1.00 80.12 250 TRP A CA 1
ATOM 1855 C C . TRP A 1 250 ? 9.791 -6.006 -16.348 1.00 80.12 250 TRP A C 1
ATOM 1857 O O . TRP A 1 250 ? 9.218 -5.651 -15.319 1.00 80.12 250 TRP A O 1
ATOM 1867 N N . ARG A 1 251 ? 9.128 -6.593 -17.356 1.00 85.12 251 ARG A N 1
ATOM 1868 C CA . ARG A 1 251 ? 7.680 -6.864 -17.329 1.00 85.12 251 ARG A CA 1
ATOM 1869 C C . ARG A 1 251 ? 7.273 -7.852 -16.237 1.00 85.12 251 ARG A C 1
ATOM 1871 O O . ARG A 1 251 ? 6.180 -7.733 -15.698 1.00 85.12 251 ARG A O 1
ATOM 1878 N N . ILE A 1 252 ? 8.147 -8.793 -15.872 1.00 83.81 252 ILE A N 1
ATOM 1879 C CA . ILE A 1 252 ? 7.910 -9.726 -14.758 1.00 83.81 252 ILE A CA 1
ATOM 1880 C C . ILE A 1 252 ? 7.964 -8.963 -13.430 1.00 83.81 252 ILE A C 1
ATOM 1882 O O . ILE A 1 252 ? 7.125 -9.170 -12.558 1.00 83.81 252 ILE A O 1
ATOM 1886 N N . LEU A 1 253 ? 8.913 -8.033 -13.300 1.00 87.00 253 LEU A N 1
ATOM 1887 C CA . LEU A 1 253 ? 9.102 -7.220 -12.100 1.00 87.00 253 LEU A CA 1
ATOM 1888 C C . LEU A 1 253 ? 7.932 -6.245 -11.880 1.00 87.00 253 LEU A C 1
ATOM 1890 O O . LEU A 1 253 ? 7.401 -6.149 -10.775 1.00 87.00 253 LEU A O 1
ATOM 1894 N N . VAL A 1 254 ? 7.479 -5.595 -12.954 1.00 87.56 254 VAL A N 1
ATOM 1895 C CA . VAL A 1 254 ? 6.282 -4.737 -12.991 1.00 87.56 254 VAL A CA 1
ATOM 1896 C C . VAL A 1 254 ? 4.980 -5.540 -12.833 1.00 87.56 254 VAL A C 1
ATOM 1898 O O . VAL A 1 254 ? 4.012 -5.049 -12.261 1.00 87.56 254 VAL A O 1
ATOM 1901 N N . GLY A 1 255 ? 4.942 -6.790 -13.305 1.00 88.44 255 GLY A N 1
ATOM 1902 C CA . GLY A 1 255 ? 3.786 -7.681 -13.178 1.00 88.44 255 GLY A CA 1
ATOM 1903 C C . GLY A 1 255 ? 3.651 -8.363 -11.811 1.00 88.44 255 GLY A C 1
ATOM 1904 O O . GLY A 1 255 ? 2.565 -8.822 -11.462 1.00 88.44 255 GLY A O 1
ATOM 1905 N N . PHE A 1 256 ? 4.710 -8.421 -11.000 1.00 91.06 256 PHE A N 1
ATOM 1906 C CA . PHE A 1 256 ? 4.691 -9.108 -9.702 1.00 91.06 256 PHE A CA 1
ATOM 1907 C C . PHE A 1 256 ? 3.640 -8.569 -8.698 1.00 91.06 256 PHE A C 1
ATOM 1909 O O . PHE A 1 256 ? 2.959 -9.387 -8.069 1.00 91.06 256 PHE A O 1
ATOM 1916 N N . PRO A 1 257 ? 3.386 -7.245 -8.589 1.00 92.31 257 PRO A N 1
ATOM 1917 C CA . PRO A 1 257 ? 2.270 -6.698 -7.811 1.00 92.31 257 PRO A CA 1
ATOM 1918 C C . PRO A 1 257 ? 0.881 -7.217 -8.214 1.00 92.31 257 PRO A C 1
ATOM 1920 O O . PRO A 1 257 ? -0.017 -7.224 -7.377 1.00 92.31 257 PRO A O 1
ATOM 1923 N N . ILE A 1 258 ? 0.683 -7.700 -9.449 1.00 94.00 258 ILE A N 1
ATOM 1924 C CA . ILE A 1 258 ? -0.582 -8.332 -9.867 1.00 94.00 258 ILE A CA 1
ATOM 1925 C C . ILE A 1 258 ? -0.789 -9.638 -9.090 1.00 94.00 258 ILE A C 1
ATOM 1927 O O . ILE A 1 258 ? -1.869 -9.883 -8.555 1.00 94.00 258 ILE A O 1
ATOM 1931 N N . VAL A 1 259 ? 0.258 -10.466 -8.990 1.00 94.19 259 VAL A N 1
ATOM 1932 C CA . VAL A 1 259 ? 0.219 -11.753 -8.277 1.00 94.19 259 VAL A CA 1
ATOM 1933 C C . VAL A 1 259 ? -0.027 -11.527 -6.785 1.00 94.19 259 VAL A C 1
ATOM 1935 O O . VAL A 1 259 ? -0.885 -12.189 -6.198 1.00 94.19 259 VAL A O 1
ATOM 1938 N N . LEU A 1 260 ? 0.660 -10.547 -6.187 1.00 93.06 260 LEU A N 1
ATOM 1939 C CA . LEU A 1 260 ? 0.435 -10.147 -4.796 1.00 93.06 260 LEU A CA 1
ATOM 1940 C C . LEU A 1 260 ? 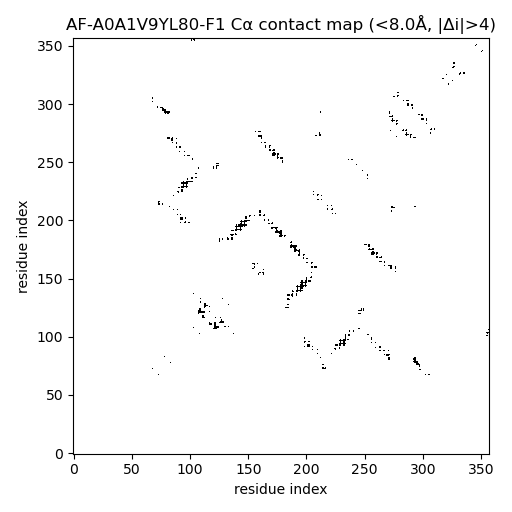-0.979 -9.594 -4.571 1.00 93.06 260 LEU A C 1
ATOM 1942 O O . LEU A 1 260 ? -1.624 -9.977 -3.598 1.00 93.06 260 LEU A O 1
ATOM 1946 N N . GLY A 1 261 ? -1.496 -8.764 -5.481 1.00 93.19 261 GLY A N 1
ATOM 1947 C CA . GLY A 1 261 ? -2.850 -8.214 -5.408 1.00 93.19 261 GLY A CA 1
ATOM 1948 C C . GLY A 1 261 ? -3.935 -9.293 -5.486 1.00 93.19 261 GLY A C 1
ATOM 1949 O O . GLY A 1 261 ? -4.872 -9.279 -4.686 1.00 93.19 261 GLY A O 1
ATOM 1950 N N . ILE A 1 262 ? -3.781 -10.282 -6.375 1.00 94.81 262 ILE A N 1
ATOM 1951 C CA . ILE A 1 262 ? -4.675 -11.451 -6.455 1.00 94.81 262 ILE A CA 1
ATOM 1952 C C . ILE A 1 262 ? -4.588 -12.282 -5.169 1.00 94.81 262 ILE A C 1
ATOM 1954 O O . ILE A 1 262 ? -5.622 -12.624 -4.591 1.00 94.81 262 ILE A O 1
ATOM 1958 N N . ALA A 1 263 ? -3.380 -12.563 -4.670 1.00 94.31 263 ALA A N 1
ATOM 1959 C CA . ALA A 1 263 ? -3.200 -13.263 -3.400 1.00 94.31 263 ALA A CA 1
ATOM 1960 C C . ALA A 1 263 ? -3.846 -12.495 -2.232 1.00 94.31 263 ALA A C 1
ATOM 1962 O O . ALA A 1 263 ? -4.496 -13.100 -1.380 1.00 94.31 263 ALA A O 1
ATOM 1963 N N . GLN A 1 264 ? -3.742 -11.161 -2.209 1.00 92.62 264 GLN A N 1
ATOM 1964 C CA . GLN A 1 264 ? -4.378 -10.325 -1.191 1.00 92.62 264 GLN A CA 1
ATOM 1965 C C . GLN A 1 264 ? -5.901 -10.422 -1.284 1.00 92.62 264 GLN A C 1
ATOM 1967 O O . GLN A 1 264 ? -6.554 -10.693 -0.279 1.00 92.62 264 GLN A O 1
ATOM 1972 N N . PHE A 1 265 ? -6.463 -10.280 -2.486 1.00 94.06 265 PHE A N 1
ATOM 1973 C CA . PHE A 1 265 ? -7.898 -10.408 -2.731 1.00 94.06 265 PHE A CA 1
ATOM 1974 C C . PHE A 1 265 ? -8.454 -11.761 -2.256 1.00 94.06 265 PHE A C 1
ATOM 1976 O O . PHE A 1 265 ? -9.496 -11.795 -1.604 1.00 94.06 265 PHE A O 1
ATOM 1983 N N . LEU A 1 266 ? -7.737 -12.862 -2.510 1.00 93.56 266 LEU A N 1
ATOM 1984 C CA . LEU A 1 266 ? -8.131 -14.207 -2.079 1.00 93.56 266 LEU A CA 1
ATOM 1985 C C . LEU A 1 266 ? -7.967 -14.443 -0.568 1.00 93.56 266 LEU A C 1
ATOM 1987 O O . LEU A 1 266 ? -8.743 -15.200 0.011 1.00 93.56 266 LEU A O 1
ATOM 1991 N N . LEU A 1 267 ? -6.990 -13.806 0.087 1.00 91.81 267 LEU A N 1
ATOM 1992 C CA . LEU A 1 267 ? -6.736 -13.984 1.522 1.00 91.81 267 LEU A CA 1
ATOM 1993 C C . LEU A 1 267 ? -7.589 -13.072 2.424 1.00 91.81 267 LEU A C 1
ATOM 1995 O O . LEU A 1 267 ? -7.881 -13.443 3.561 1.00 91.81 267 LEU A O 1
ATOM 1999 N N . ILE A 1 268 ? -8.036 -11.908 1.941 1.00 89.69 268 ILE A N 1
ATOM 2000 C CA . ILE A 1 268 ? -8.848 -10.956 2.724 1.00 89.69 268 ILE A CA 1
ATOM 2001 C C . ILE A 1 268 ? -10.154 -11.557 3.289 1.00 89.69 268 ILE A C 1
ATOM 2003 O O . ILE A 1 268 ? -10.454 -11.272 4.448 1.00 89.69 268 ILE A O 1
ATOM 2007 N N . PRO A 1 269 ? -10.932 -12.402 2.581 1.00 88.81 269 PRO A N 1
ATOM 2008 C CA . PRO A 1 269 ? -12.120 -13.051 3.149 1.00 88.81 269 PRO A CA 1
ATOM 2009 C C . PRO A 1 269 ? -11.851 -13.891 4.409 1.00 88.81 269 PRO A C 1
ATOM 2011 O O . PRO A 1 269 ? -12.757 -14.089 5.220 1.00 88.81 269 PRO A O 1
ATOM 2014 N N . PHE A 1 270 ? -10.613 -14.359 4.599 1.00 87.25 270 PHE A N 1
ATOM 2015 C CA . PHE A 1 270 ? -10.200 -15.132 5.770 1.00 87.25 270 PHE A CA 1
ATOM 2016 C C . PHE A 1 270 ? -9.755 -14.263 6.955 1.00 87.25 270 PHE A C 1
ATOM 2018 O O . PHE A 1 270 ? -9.520 -14.808 8.032 1.00 87.25 270 PHE A O 1
ATOM 2025 N N . THR A 1 271 ? -9.654 -12.938 6.806 1.00 86.56 271 THR A N 1
ATOM 2026 C CA . THR A 1 271 ? -9.279 -12.031 7.904 1.00 86.56 271 THR A CA 1
ATOM 2027 C C . THR A 1 271 ? -10.465 -11.670 8.805 1.00 86.56 271 THR A C 1
ATOM 2029 O O . THR A 1 271 ? -11.632 -11.905 8.473 1.00 86.56 271 THR A O 1
ATOM 2032 N N . SER A 1 272 ? -10.167 -11.119 9.984 1.00 83.31 272 SER A N 1
ATOM 2033 C CA . SER A 1 272 ? -11.189 -10.593 10.895 1.00 83.31 272 SER A CA 1
ATOM 2034 C C . SER A 1 272 ? -11.646 -9.195 10.473 1.00 83.31 272 SER A C 1
ATOM 2036 O O . SER A 1 272 ? -10.878 -8.411 9.909 1.00 83.31 272 SER A O 1
ATOM 2038 N N . LYS A 1 273 ? -12.898 -8.855 10.784 1.00 86.56 273 LYS A N 1
ATOM 2039 C CA . LYS A 1 273 ? -13.397 -7.478 10.654 1.00 86.56 273 LYS A CA 1
ATOM 2040 C C . LYS A 1 273 ? -12.929 -6.641 11.841 1.00 86.56 273 LYS A C 1
ATOM 2042 O O . LYS A 1 273 ? -12.797 -7.148 12.949 1.00 86.56 273 LYS A O 1
ATOM 2047 N N . SER A 1 274 ? -12.742 -5.341 11.621 1.00 85.31 274 SER A N 1
ATOM 2048 C CA . SER A 1 274 ? -12.465 -4.407 12.716 1.00 85.31 274 SER A CA 1
ATOM 2049 C C . SER A 1 274 ? -13.649 -4.370 13.699 1.00 85.31 274 SER A C 1
ATOM 2051 O O . SER A 1 274 ? -14.764 -4.048 13.270 1.00 85.31 274 SER A O 1
ATOM 2053 N N . PRO A 1 275 ? -13.441 -4.672 14.997 1.00 80.75 275 PRO A N 1
ATOM 2054 C CA . PRO A 1 275 ? -14.500 -4.587 15.999 1.00 80.75 275 PRO A CA 1
ATOM 2055 C C . PRO A 1 275 ? -14.905 -3.129 16.258 1.00 80.75 275 PRO A C 1
ATOM 2057 O O . PRO A 1 275 ? -16.088 -2.857 16.443 1.00 80.75 275 PRO A O 1
ATOM 2060 N N . VAL A 1 276 ? -13.956 -2.188 16.173 1.00 82.00 276 VAL A N 1
ATOM 2061 C CA . VAL A 1 276 ? -14.197 -0.742 16.319 1.00 82.00 276 VAL A CA 1
ATOM 2062 C C . VAL A 1 276 ? -15.161 -0.245 15.238 1.00 82.00 276 VAL A C 1
ATOM 2064 O O . VAL A 1 276 ? -16.153 0.412 15.543 1.00 82.00 276 VAL A O 1
ATOM 2067 N N . TRP A 1 277 ? -14.937 -0.640 13.980 1.00 84.31 277 TRP A N 1
ATOM 2068 C CA . TRP A 1 277 ? -15.833 -0.293 12.873 1.00 84.31 277 TRP A CA 1
ATOM 2069 C C . TRP A 1 277 ? -17.247 -0.876 13.043 1.00 84.31 277 TRP A C 1
ATOM 2071 O O . TRP A 1 277 ? -18.230 -0.206 12.724 1.00 84.31 277 TRP A O 1
ATOM 2081 N N . LEU A 1 278 ? -17.359 -2.105 13.565 1.00 81.38 278 LEU A N 1
ATOM 2082 C CA . LEU A 1 278 ? -18.648 -2.758 13.824 1.00 81.38 278 LEU A CA 1
ATOM 2083 C C . LEU A 1 278 ? -19.433 -2.060 14.945 1.00 81.38 278 LEU A C 1
ATOM 2085 O O . LEU A 1 278 ? -20.637 -1.863 14.792 1.00 81.38 278 LEU A O 1
ATOM 2089 N N . VAL A 1 279 ? -18.763 -1.637 16.024 1.00 79.69 279 VAL A N 1
ATOM 2090 C CA . VAL A 1 279 ? -19.371 -0.819 17.090 1.00 79.69 279 VAL A CA 1
ATOM 2091 C C . VAL A 1 279 ? -19.862 0.519 16.534 1.00 79.69 279 VAL A C 1
ATOM 2093 O O . VAL A 1 279 ? -21.006 0.885 16.786 1.00 79.69 279 VAL A O 1
ATOM 2096 N N . ALA A 1 280 ? -19.057 1.194 15.706 1.00 78.38 280 ALA A N 1
ATOM 2097 C CA . ALA A 1 280 ? -19.425 2.474 15.093 1.00 78.38 280 ALA A CA 1
ATOM 2098 C C . ALA A 1 280 ? -20.628 2.400 14.127 1.00 78.38 280 ALA A C 1
ATOM 2100 O O . ALA A 1 280 ? -21.239 3.418 13.817 1.00 78.38 280 ALA A O 1
ATOM 2101 N N . HIS A 1 281 ? -20.987 1.200 13.658 1.00 82.75 281 HIS A N 1
ATOM 2102 C CA . HIS A 1 281 ? -22.163 0.950 12.814 1.00 82.75 281 HIS A CA 1
ATOM 2103 C C . HIS A 1 281 ? -23.340 0.320 13.586 1.00 82.75 281 HIS A C 1
ATOM 2105 O O . HIS A 1 281 ? -24.299 -0.143 12.970 1.00 82.75 281 HIS A O 1
ATOM 2111 N N . GLY A 1 282 ? -23.278 0.262 14.923 1.00 81.44 282 GLY A N 1
ATOM 2112 C CA . GLY A 1 282 ? -24.326 -0.328 15.768 1.00 81.44 282 GLY A CA 1
ATOM 2113 C C . GLY A 1 282 ? -24.423 -1.860 15.700 1.00 81.44 282 GLY A C 1
ATOM 2114 O O . GLY A 1 282 ? -25.370 -2.454 16.210 1.00 81.44 282 GLY A O 1
ATOM 2115 N N . HIS A 1 283 ? -23.456 -2.540 15.077 1.00 86.81 283 HIS A N 1
ATOM 2116 C CA . HIS A 1 283 ? -23.445 -3.995 14.908 1.00 86.81 283 HIS A CA 1
ATOM 2117 C C . HIS A 1 283 ? -22.778 -4.710 16.098 1.00 86.81 283 HIS A C 1
ATOM 2119 O O . HIS A 1 283 ? -21.820 -5.472 15.929 1.00 86.81 283 HIS A O 1
ATOM 2125 N N . HIS A 1 284 ? -23.283 -4.465 17.309 1.00 84.44 284 HIS A N 1
ATOM 2126 C CA . HIS A 1 284 ? -22.672 -4.920 18.565 1.00 84.44 284 HIS A CA 1
ATOM 2127 C C . HIS A 1 284 ? -22.516 -6.452 18.659 1.00 84.44 284 HIS A C 1
ATOM 2129 O O . HIS A 1 284 ? -21.443 -6.924 19.033 1.00 84.44 284 HIS A O 1
ATOM 2135 N N . ASP A 1 285 ? -23.504 -7.237 18.211 1.00 85.75 285 ASP A N 1
ATOM 2136 C CA . ASP A 1 285 ? -23.427 -8.712 18.205 1.00 85.75 285 ASP A CA 1
ATOM 2137 C C . ASP A 1 285 ? -22.289 -9.243 17.317 1.00 85.75 285 ASP A C 1
ATOM 2139 O O . ASP A 1 285 ? -21.583 -10.199 17.655 1.00 85.75 285 ASP A O 1
ATOM 2143 N N . LEU A 1 286 ? -22.080 -8.604 16.160 1.00 85.06 286 LEU A N 1
ATOM 2144 C CA . LEU A 1 286 ? -20.993 -8.954 15.247 1.00 85.06 286 LEU A CA 1
ATOM 2145 C C . LEU A 1 286 ? -19.641 -8.511 15.811 1.00 85.06 286 LEU A C 1
ATOM 2147 O O . LEU A 1 286 ? -18.670 -9.257 15.687 1.00 85.06 286 LEU A O 1
ATOM 2151 N N . ALA A 1 287 ? -19.577 -7.341 16.457 1.00 81.44 287 ALA A N 1
ATOM 2152 C CA . ALA A 1 287 ? -18.377 -6.878 17.148 1.00 81.44 287 ALA A CA 1
ATOM 2153 C C . ALA A 1 287 ? -17.963 -7.864 18.253 1.00 81.44 287 ALA A C 1
ATOM 2155 O O . ALA A 1 287 ? -16.799 -8.256 18.317 1.00 81.44 287 ALA A O 1
ATOM 2156 N N . HIS A 1 288 ? -18.916 -8.347 19.059 1.00 82.12 288 HIS A N 1
ATOM 2157 C CA . HIS A 1 288 ? -18.679 -9.363 20.089 1.00 82.12 288 HIS A CA 1
ATOM 2158 C C . HIS A 1 288 ? -18.149 -10.676 19.515 1.00 82.12 288 HIS A C 1
ATOM 2160 O O . HIS A 1 288 ? -17.182 -11.243 20.031 1.00 82.12 288 HIS A O 1
ATOM 2166 N N . LYS A 1 289 ? -18.761 -11.152 18.424 1.00 85.62 289 LYS A N 1
ATOM 2167 C CA . LYS A 1 289 ? -18.365 -12.390 17.745 1.00 85.62 289 LYS A CA 1
ATOM 2168 C C . LYS A 1 289 ? -16.952 -12.303 17.165 1.00 85.62 289 LYS A C 1
ATOM 2170 O O . LYS A 1 289 ? -16.179 -13.245 17.327 1.00 85.62 289 LYS A O 1
ATOM 2175 N N . GLU A 1 290 ? -16.600 -11.194 16.518 1.00 83.81 290 GLU A N 1
ATOM 2176 C CA . GLU A 1 290 ? -15.248 -10.982 15.984 1.00 83.81 290 GLU A CA 1
ATOM 2177 C C . GLU A 1 290 ? -14.225 -10.790 17.114 1.00 83.81 290 GLU A C 1
ATOM 2179 O O . GLU A 1 290 ? -13.142 -11.366 17.050 1.00 83.81 290 GLU A O 1
ATOM 2184 N N . LEU A 1 291 ? -14.578 -10.108 18.209 1.00 80.81 291 LEU A N 1
ATOM 2185 C CA . LEU A 1 291 ? -13.705 -9.961 19.378 1.00 80.81 291 LEU A CA 1
ATOM 2186 C C . LEU A 1 291 ? -13.390 -11.316 20.044 1.00 80.81 291 LEU A C 1
ATOM 2188 O O . LEU A 1 291 ? -12.229 -11.603 20.337 1.00 80.81 291 LEU A O 1
ATOM 2192 N N . LYS A 1 292 ? -14.394 -12.194 20.190 1.00 82.75 292 LYS A N 1
ATOM 2193 C CA . LYS A 1 292 ? -14.227 -13.597 20.628 1.00 82.75 292 LYS A CA 1
ATOM 2194 C C . LYS A 1 292 ? -13.434 -14.462 19.641 1.00 82.75 292 LYS A C 1
ATOM 2196 O O . LYS A 1 292 ? -12.914 -15.506 20.026 1.00 82.75 292 LYS A O 1
ATOM 2201 N N . ARG A 1 293 ? -13.353 -14.061 18.368 1.00 82.56 293 ARG A N 1
ATOM 2202 C CA . ARG A 1 293 ? -12.554 -14.738 17.335 1.00 82.56 293 ARG A CA 1
ATOM 2203 C C . ARG A 1 293 ? -11.094 -14.278 17.369 1.00 82.56 293 ARG A C 1
ATOM 2205 O O . ARG A 1 293 ? -10.210 -15.110 17.193 1.00 82.56 293 ARG A O 1
ATOM 2212 N N . LEU A 1 294 ? -10.859 -12.983 17.596 1.00 80.06 294 LEU A N 1
ATOM 2213 C CA . LEU A 1 294 ? -9.545 -12.331 17.676 1.00 80.06 294 LEU A CA 1
ATOM 2214 C C . LEU A 1 294 ? -8.749 -12.720 18.928 1.00 80.06 294 LEU A C 1
ATOM 2216 O O . LEU A 1 294 ? -7.522 -12.823 18.854 1.00 80.06 294 LEU A O 1
ATOM 2220 N N . TYR A 1 295 ? -9.429 -12.964 20.050 1.00 80.25 295 TYR A N 1
ATOM 2221 C CA . TYR A 1 295 ? -8.795 -13.141 21.356 1.00 80.25 295 TYR A CA 1
ATOM 2222 C C . TYR A 1 295 ? -9.303 -14.374 22.113 1.00 80.25 295 TYR A C 1
ATOM 2224 O O . TYR A 1 295 ? -10.502 -14.652 22.153 1.00 80.25 295 TYR A O 1
ATOM 2232 N N . ARG A 1 296 ? -8.380 -15.107 22.750 1.00 71.44 296 ARG A N 1
ATOM 2233 C CA . ARG A 1 296 ? -8.674 -16.252 23.637 1.00 71.44 296 ARG A CA 1
ATOM 2234 C C . ARG A 1 296 ? -8.807 -15.815 25.111 1.00 71.44 296 ARG A C 1
ATOM 2236 O O . ARG A 1 296 ? -8.454 -14.685 25.440 1.00 71.44 296 ARG A O 1
ATOM 2243 N N . PRO A 1 297 ? -9.444 -16.652 25.955 1.00 56.81 297 PRO A N 1
ATOM 2244 C CA . PRO A 1 297 ? -10.597 -16.276 26.777 1.00 56.81 297 PRO A CA 1
ATOM 2245 C C . PRO A 1 297 ? -10.383 -14.991 27.586 1.00 56.81 297 PRO A C 1
ATOM 2247 O O . PRO A 1 297 ? -9.717 -14.984 28.615 1.00 56.81 297 PRO A O 1
ATOM 2250 N N . CYS A 1 298 ? -11.019 -13.917 27.124 1.00 61.62 298 CYS A N 1
ATOM 2251 C CA . CYS A 1 298 ? -11.116 -12.640 27.824 1.00 61.62 298 CYS A CA 1
ATOM 2252 C C . CYS A 1 298 ? -12.575 -12.323 28.153 1.00 61.62 298 CYS A C 1
ATOM 2254 O O . CYS A 1 298 ? -13.496 -12.835 27.506 1.00 61.62 298 CYS A O 1
ATOM 2256 N N . ASN A 1 299 ? -12.782 -11.415 29.110 1.00 68.88 299 ASN A N 1
ATOM 2257 C CA . ASN A 1 299 ? -14.096 -10.865 29.435 1.00 68.88 299 ASN A CA 1
ATOM 2258 C C . ASN A 1 299 ? -14.553 -9.891 28.327 1.00 68.88 299 ASN A C 1
ATOM 2260 O O . ASN A 1 299 ? -14.507 -8.670 28.459 1.00 68.88 299 ASN A O 1
ATOM 2264 N N . THR A 1 300 ? -14.907 -10.464 27.175 1.00 70.50 300 THR A N 1
ATOM 2265 C CA . THR A 1 300 ? -15.179 -9.761 25.909 1.00 70.50 300 THR A CA 1
ATOM 2266 C C . THR A 1 300 ? -16.377 -8.812 25.988 1.00 70.50 300 THR A C 1
ATOM 2268 O O . THR A 1 300 ? -16.376 -7.801 25.294 1.00 70.50 300 THR A O 1
ATOM 2271 N N . GLU A 1 301 ? -17.332 -9.082 26.882 1.00 74.31 301 GLU A N 1
ATOM 2272 C CA . GLU A 1 301 ? -18.416 -8.166 27.280 1.00 74.31 301 GLU A CA 1
ATOM 2273 C C . GLU A 1 301 ? -17.878 -6.816 27.781 1.00 74.31 301 GLU A C 1
ATOM 2275 O O . GLU A 1 301 ? -18.261 -5.758 27.288 1.00 74.31 301 GLU A O 1
ATOM 2280 N N . ALA A 1 302 ? -16.939 -6.836 28.736 1.00 73.25 302 ALA A N 1
ATOM 2281 C CA . ALA A 1 302 ? -16.403 -5.622 29.351 1.00 73.25 302 ALA A CA 1
ATOM 2282 C C . ALA A 1 302 ? -15.637 -4.754 28.339 1.00 73.25 302 ALA A C 1
ATOM 2284 O O . ALA A 1 302 ? -15.769 -3.531 28.334 1.00 73.25 302 ALA A O 1
ATOM 2285 N N . ILE A 1 303 ? -14.880 -5.393 27.440 1.00 74.25 303 ILE A N 1
ATOM 2286 C CA . ILE A 1 303 ? -14.144 -4.712 26.366 1.00 74.25 303 ILE A CA 1
ATOM 2287 C C . ILE A 1 303 ? -15.113 -4.100 25.345 1.00 74.25 303 ILE A C 1
ATOM 2289 O O . ILE A 1 303 ? -14.917 -2.959 24.930 1.00 74.25 303 ILE A O 1
ATOM 2293 N N . LEU A 1 304 ? -16.174 -4.822 24.966 1.00 76.38 304 LEU A N 1
ATOM 2294 C CA . LEU A 1 304 ? -17.201 -4.314 24.057 1.00 76.38 304 LEU A CA 1
ATOM 2295 C C . LEU A 1 304 ? -17.921 -3.095 24.651 1.00 76.38 304 LEU A C 1
ATOM 2297 O O . LEU A 1 304 ? -18.037 -2.074 23.979 1.00 76.38 304 LEU A O 1
ATOM 2301 N N . ASN A 1 305 ? -18.329 -3.166 25.919 1.00 77.00 305 ASN A N 1
ATOM 2302 C CA . ASN A 1 305 ? -18.989 -2.056 26.609 1.00 77.00 305 ASN A CA 1
ATOM 2303 C C . ASN A 1 305 ? -18.075 -0.823 26.727 1.00 77.00 305 ASN A C 1
ATOM 2305 O O . ASN A 1 305 ? -18.533 0.299 26.517 1.00 77.00 305 ASN A O 1
ATOM 2309 N N . ALA A 1 306 ? -16.773 -1.016 26.970 1.00 76.25 306 ALA A N 1
ATOM 2310 C CA . ALA A 1 306 ? -15.794 0.071 26.947 1.00 76.25 306 ALA A CA 1
ATOM 2311 C C . ALA A 1 306 ? -15.642 0.702 25.546 1.00 76.25 306 ALA A C 1
ATOM 2313 O O . ALA A 1 306 ? -15.575 1.925 25.435 1.00 76.25 306 ALA A O 1
ATOM 2314 N N . MET A 1 307 ? -15.644 -0.103 24.473 1.00 75.06 307 MET A N 1
ATOM 2315 C CA . MET A 1 307 ? -15.625 0.405 23.091 1.00 75.06 307 MET A CA 1
ATOM 2316 C C . MET A 1 307 ? -16.893 1.198 22.742 1.00 75.06 307 MET A C 1
ATOM 2318 O O . MET A 1 307 ? -16.793 2.235 22.091 1.00 75.06 307 MET A O 1
ATOM 2322 N N . ILE A 1 308 ? -18.071 0.742 23.186 1.00 78.25 308 ILE A N 1
ATOM 2323 C CA . ILE A 1 308 ? -19.347 1.448 22.981 1.00 78.25 308 ILE A CA 1
ATOM 2324 C C . ILE A 1 308 ? -19.322 2.804 23.696 1.00 78.25 308 ILE A C 1
ATOM 2326 O O . ILE A 1 308 ? -19.580 3.827 23.067 1.00 78.25 308 ILE A O 1
ATOM 2330 N N . ALA A 1 309 ? -18.937 2.831 24.976 1.00 77.06 309 ALA A N 1
ATOM 2331 C CA . ALA A 1 309 ? -18.860 4.065 25.758 1.00 77.06 309 ALA A CA 1
ATOM 2332 C C . ALA A 1 309 ? -17.872 5.085 25.158 1.00 77.06 309 ALA A C 1
ATOM 2334 O O . ALA A 1 309 ? -18.197 6.268 25.057 1.00 77.06 309 ALA A O 1
ATOM 2335 N N . ALA A 1 310 ? -16.698 4.627 24.706 1.00 76.38 310 ALA A N 1
ATOM 2336 C CA . ALA A 1 310 ? -15.713 5.480 24.043 1.00 76.38 310 ALA A CA 1
ATOM 2337 C C . ALA A 1 310 ? -16.236 6.048 22.711 1.00 76.38 310 ALA A C 1
ATOM 2339 O O . ALA A 1 310 ? -16.057 7.234 22.435 1.00 76.38 310 ALA A O 1
ATOM 2340 N N . HIS A 1 311 ? -16.925 5.231 21.906 1.00 78.00 311 HIS A N 1
ATOM 2341 C CA . HIS A 1 311 ? -17.514 5.691 20.650 1.00 78.00 311 HIS A CA 1
ATOM 2342 C C . HIS A 1 311 ? -18.655 6.696 20.877 1.00 78.00 311 HIS A C 1
ATOM 2344 O O . HIS A 1 311 ? -18.740 7.706 20.182 1.00 78.00 311 HIS A O 1
ATOM 2350 N N . GLU A 1 312 ? -19.502 6.484 21.887 1.00 78.44 312 GLU A N 1
ATOM 2351 C CA . GLU A 1 312 ? -20.528 7.459 22.263 1.00 78.44 312 GLU A CA 1
ATOM 2352 C C . GLU A 1 312 ? -19.942 8.812 22.696 1.00 78.44 312 GLU A C 1
ATOM 2354 O O . GLU A 1 312 ? -20.526 9.853 22.390 1.00 78.44 312 GLU A O 1
ATOM 2359 N N . GLU A 1 313 ? -18.823 8.820 23.427 1.00 79.00 313 GLU A N 1
ATOM 2360 C CA . GLU A 1 313 ? -18.126 10.053 23.816 1.00 79.00 313 GLU A CA 1
ATOM 2361 C C . GLU A 1 313 ? -17.535 10.770 22.589 1.00 79.00 313 GLU A C 1
ATOM 2363 O O . GLU A 1 313 ? -17.716 11.979 22.438 1.00 79.00 313 GLU A O 1
ATOM 2368 N N . GLU A 1 314 ? -16.928 10.028 21.658 1.00 74.81 314 GLU A N 1
ATOM 2369 C CA . GLU A 1 314 ? -16.408 10.559 20.391 1.00 74.81 314 GLU A CA 1
ATOM 2370 C C . GLU A 1 314 ? -17.517 11.162 19.509 1.00 74.81 314 GLU A C 1
ATOM 2372 O O . GLU A 1 314 ? -17.372 12.278 19.000 1.00 74.81 314 GLU A O 1
ATOM 2377 N N . VAL A 1 315 ? -18.660 10.479 19.373 1.00 76.00 315 VAL A N 1
ATOM 2378 C CA . VAL A 1 315 ? -19.832 10.995 18.645 1.00 76.00 315 VAL A CA 1
ATOM 2379 C C . VAL A 1 315 ? -20.359 12.274 19.302 1.00 76.00 315 VAL A C 1
ATOM 2381 O O . VAL A 1 315 ? -20.664 13.233 18.593 1.00 76.00 315 VAL A O 1
ATOM 2384 N N . LYS A 1 316 ? -20.407 12.342 20.641 1.00 75.69 316 LYS A N 1
ATOM 2385 C CA . LYS A 1 316 ? -20.818 13.550 21.383 1.00 75.69 316 LYS A CA 1
ATOM 2386 C C . LYS A 1 316 ? -19.825 14.711 21.213 1.00 75.69 316 LYS A C 1
ATOM 2388 O O . LYS A 1 316 ? -20.272 15.846 21.074 1.00 75.69 316 LYS A O 1
ATOM 2393 N N . GLU A 1 317 ? -18.511 14.461 21.175 1.00 69.62 317 GLU A N 1
ATOM 2394 C CA . GLU A 1 317 ? -17.506 15.506 20.893 1.00 69.62 317 GLU A CA 1
ATOM 2395 C C . GLU A 1 317 ? -17.530 15.997 19.434 1.00 69.62 317 GLU A C 1
ATOM 2397 O O . GLU A 1 317 ? -17.174 17.149 19.177 1.00 69.62 317 GLU A O 1
ATOM 2402 N N . THR A 1 318 ? -17.919 15.142 18.482 1.00 66.44 318 THR A N 1
ATOM 2403 C CA . THR A 1 318 ? -17.806 15.420 17.035 1.00 66.44 318 THR A CA 1
ATOM 2404 C C . THR A 1 318 ? -19.131 15.872 16.398 1.00 66.44 318 THR A C 1
ATOM 2406 O O . THR A 1 318 ? -19.137 16.422 15.294 1.00 66.44 318 THR A O 1
ATOM 2409 N N . ALA A 1 319 ? -20.262 15.699 17.090 1.00 64.56 319 ALA A N 1
ATOM 2410 C CA . ALA A 1 319 ? -21.588 16.101 16.625 1.00 64.56 319 ALA A CA 1
ATOM 2411 C C . ALA A 1 319 ? -21.643 17.583 16.200 1.00 64.56 319 ALA A C 1
ATOM 2413 O O . ALA A 1 319 ? -21.389 18.497 16.983 1.00 64.56 319 ALA A O 1
ATOM 2414 N N . GLY A 1 320 ? -22.001 17.824 14.935 1.00 61.19 320 GLY A N 1
ATOM 2415 C CA . GLY A 1 320 ? -22.134 19.168 14.362 1.00 61.19 320 GLY A CA 1
ATOM 2416 C C . GLY A 1 320 ? -20.821 19.847 13.949 1.00 61.19 320 GLY A C 1
ATOM 2417 O O . GLY A 1 320 ? -20.864 20.960 13.424 1.00 61.19 320 GLY A O 1
ATOM 2418 N N . ILE A 1 321 ? -19.660 19.206 14.127 1.00 67.31 321 ILE A N 1
ATOM 2419 C CA . ILE A 1 321 ? -18.369 19.755 13.695 1.00 67.31 321 ILE A CA 1
ATOM 2420 C C . ILE A 1 321 ? -17.991 19.174 12.328 1.00 67.31 321 ILE A C 1
ATOM 2422 O O . ILE A 1 321 ? -17.851 17.966 12.166 1.00 67.31 321 ILE A O 1
ATOM 2426 N N . ASN A 1 322 ? -17.756 20.033 11.332 1.00 70.06 322 ASN A N 1
ATOM 2427 C CA . ASN A 1 322 ? -17.187 19.596 10.056 1.00 70.06 322 ASN A CA 1
ATOM 2428 C C . ASN A 1 322 ? -15.730 19.143 10.273 1.00 70.06 322 ASN A C 1
ATOM 2430 O O . ASN A 1 322 ? -14.870 19.968 10.587 1.00 70.06 322 ASN A O 1
ATOM 2434 N N . THR A 1 323 ? -15.445 17.851 10.088 1.00 69.25 323 THR A N 1
ATOM 2435 C CA . THR A 1 323 ? -14.151 17.205 10.380 1.00 69.25 323 THR A CA 1
ATOM 2436 C C . THR A 1 323 ? -12.962 17.904 9.712 1.00 69.25 323 THR A C 1
ATOM 2438 O O . THR A 1 323 ? -11.913 18.091 10.331 1.00 69.25 323 THR A O 1
ATOM 2441 N N . TRP A 1 324 ? -13.140 18.382 8.476 1.00 70.88 324 TRP A N 1
ATOM 2442 C CA . TRP A 1 324 ? -12.107 19.121 7.743 1.00 70.88 324 TRP A CA 1
ATOM 2443 C C . TRP A 1 324 ? -11.815 20.494 8.357 1.00 70.88 324 TRP A C 1
ATOM 2445 O O . TRP A 1 324 ? -10.661 20.908 8.420 1.00 70.88 324 TRP A O 1
ATOM 2455 N N . ALA A 1 325 ? -12.832 21.183 8.883 1.00 71.94 325 ALA A N 1
ATOM 2456 C CA . ALA A 1 325 ? -12.648 22.428 9.629 1.00 71.94 325 ALA A CA 1
ATOM 2457 C C . ALA A 1 325 ? -12.107 22.176 11.053 1.00 71.94 325 ALA A C 1
ATOM 2459 O O . ALA A 1 325 ? -11.340 22.987 11.581 1.00 71.94 325 ALA A O 1
ATOM 2460 N N . ALA A 1 326 ? -12.453 21.036 11.664 1.00 71.56 326 ALA A N 1
ATOM 2461 C CA . ALA A 1 326 ? -11.980 20.630 12.987 1.00 71.56 326 ALA A CA 1
ATOM 2462 C C . ALA A 1 326 ? -10.451 20.493 13.033 1.00 71.56 326 ALA A C 1
ATOM 2464 O O . ALA A 1 326 ? -9.823 20.994 13.971 1.00 71.56 326 ALA A O 1
ATOM 2465 N N . LEU A 1 327 ? -9.850 19.897 11.995 1.00 71.44 327 LEU A N 1
ATOM 2466 C CA . LEU A 1 327 ? -8.398 19.728 11.835 1.00 71.44 327 LEU A CA 1
ATOM 2467 C C . LEU A 1 327 ? -7.615 21.048 11.972 1.00 71.44 327 LEU A C 1
ATOM 2469 O O . LEU A 1 327 ? -6.561 21.081 12.609 1.00 71.44 327 LEU A O 1
ATOM 2473 N N . PHE A 1 328 ? -8.154 22.156 11.453 1.00 75.56 328 PHE A N 1
ATOM 2474 C CA . PHE A 1 328 ? -7.531 23.486 11.532 1.00 75.56 328 PHE A CA 1
ATOM 2475 C C . PHE A 1 328 ? -7.896 24.281 12.800 1.00 75.56 328 PHE A C 1
ATOM 2477 O O . PHE A 1 328 ? -7.396 25.391 13.012 1.00 75.56 328 PHE A O 1
ATOM 2484 N N . SER A 1 329 ? -8.736 23.731 13.681 1.00 78.69 329 SER A N 1
ATOM 2485 C CA . SER A 1 329 ? -9.149 24.403 14.916 1.00 78.69 329 SER A CA 1
ATOM 2486 C C . SER A 1 329 ? -8.000 24.569 15.924 1.00 78.69 329 SER A C 1
ATOM 2488 O O . SER A 1 329 ? -7.004 23.838 15.938 1.00 78.69 329 SER A O 1
ATOM 2490 N N . LYS A 1 330 ? -8.163 25.513 16.862 1.00 75.69 330 LYS A N 1
ATOM 2491 C CA . LYS A 1 330 ? -7.183 25.763 17.937 1.00 75.69 330 LYS A CA 1
ATOM 2492 C C . LYS A 1 330 ? -6.947 24.547 18.858 1.00 75.69 330 LYS A C 1
ATOM 2494 O O . LYS A 1 330 ? -5.906 24.524 19.513 1.00 75.69 330 LYS A O 1
ATOM 2499 N N . LYS A 1 331 ? -7.863 23.561 18.902 1.00 77.69 331 LYS A N 1
ATOM 2500 C CA . LYS A 1 331 ? -7.726 22.302 19.669 1.00 77.69 331 LYS A CA 1
ATOM 2501 C C . LYS A 1 331 ? -6.631 21.414 19.057 1.00 77.69 331 LYS A C 1
ATOM 2503 O O . LYS A 1 331 ? -5.708 21.024 19.767 1.00 77.69 331 LYS A O 1
ATOM 2508 N N . TYR A 1 332 ? -6.670 21.202 17.738 1.00 80.12 332 TYR A N 1
ATOM 2509 C CA . TYR A 1 332 ? -5.802 20.244 17.036 1.00 80.12 332 TYR A CA 1
ATOM 2510 C C . TYR A 1 332 ? -4.571 20.869 16.352 1.00 80.12 332 TYR A C 1
ATOM 2512 O O . TYR A 1 332 ? -3.595 20.162 16.102 1.00 80.12 332 TYR A O 1
ATOM 2520 N N . ARG A 1 333 ? -4.525 22.197 16.137 1.00 83.31 333 ARG A N 1
ATOM 2521 C CA . ARG A 1 333 ? -3.419 22.890 15.428 1.00 83.31 333 ARG A CA 1
ATOM 2522 C C . ARG A 1 333 ? -2.005 22.514 15.902 1.00 83.31 333 ARG A C 1
ATOM 2524 O O . ARG A 1 333 ? -1.093 22.465 15.085 1.00 83.31 333 ARG A O 1
ATOM 2531 N N . LYS A 1 334 ? -1.791 22.242 17.197 1.00 85.81 334 LYS A N 1
ATOM 2532 C CA . LYS A 1 334 ? -0.472 21.803 17.702 1.00 85.81 334 LYS A CA 1
ATOM 2533 C C . LYS A 1 334 ? -0.103 20.387 17.259 1.00 85.81 334 LYS A C 1
ATOM 2535 O O . LYS A 1 334 ? 1.045 20.164 16.899 1.00 85.81 334 LYS A O 1
ATOM 2540 N N . GLN A 1 335 ? -1.058 19.458 17.278 1.00 87.00 335 GLN A N 1
ATOM 2541 C CA . GLN A 1 335 ? -0.855 18.089 16.798 1.00 87.00 335 GLN A CA 1
ATOM 2542 C C . GLN A 1 335 ? -0.635 18.085 15.281 1.00 87.00 335 GLN A C 1
ATOM 2544 O O . GLN A 1 335 ? 0.295 17.439 14.815 1.00 87.00 335 GLN A O 1
ATOM 2549 N N . LEU A 1 336 ? -1.397 18.897 14.536 1.00 86.88 336 LEU A N 1
ATOM 2550 C CA . LEU A 1 336 ? -1.218 19.072 13.093 1.00 86.88 336 LEU A CA 1
ATOM 2551 C C . LEU A 1 336 ? 0.182 19.606 12.737 1.00 86.88 336 LEU A C 1
ATOM 2553 O O . LEU A 1 336 ? 0.832 19.056 11.856 1.00 86.88 336 LEU A O 1
ATOM 2557 N N . ILE A 1 337 ? 0.684 20.627 13.446 1.00 89.12 337 ILE A N 1
ATOM 2558 C CA . ILE A 1 337 ? 2.052 21.142 13.237 1.00 89.12 337 ILE A CA 1
ATOM 2559 C C . ILE A 1 337 ? 3.100 20.057 13.520 1.00 89.12 337 ILE A C 1
ATOM 2561 O O . ILE A 1 337 ? 4.027 19.902 12.733 1.00 89.12 337 ILE A O 1
ATOM 2565 N N . ILE A 1 338 ? 2.954 19.293 14.609 1.00 91.44 338 ILE A N 1
ATOM 2566 C CA . ILE A 1 338 ? 3.881 18.198 14.942 1.00 91.44 338 ILE A CA 1
ATOM 2567 C C . ILE A 1 338 ? 3.867 17.124 13.845 1.00 91.44 338 ILE A C 1
ATOM 2569 O O . ILE A 1 338 ? 4.932 16.715 13.395 1.00 91.44 338 ILE A O 1
ATOM 2573 N N . ALA A 1 339 ? 2.686 16.715 13.371 1.00 88.38 339 ALA A N 1
ATOM 2574 C CA . ALA A 1 339 ? 2.549 15.736 12.296 1.00 88.38 339 ALA A CA 1
ATOM 2575 C C . ALA A 1 339 ? 3.192 16.222 10.986 1.00 88.38 339 ALA A C 1
ATOM 2577 O O . ALA A 1 339 ? 3.978 15.491 10.392 1.00 88.38 339 ALA A O 1
ATOM 2578 N N . ILE A 1 340 ? 2.928 17.469 10.574 1.00 90.56 340 ILE A N 1
ATOM 2579 C CA . ILE A 1 340 ? 3.540 18.065 9.376 1.00 90.56 340 ILE A CA 1
ATOM 2580 C C . ILE A 1 340 ? 5.067 18.083 9.508 1.00 90.56 340 ILE A C 1
ATOM 2582 O O . ILE A 1 340 ? 5.749 17.599 8.614 1.00 90.56 340 ILE A O 1
ATOM 2586 N N . VAL A 1 341 ? 5.611 18.572 10.628 1.00 93.56 341 VAL A N 1
ATOM 2587 C CA . VAL A 1 341 ? 7.068 18.647 10.836 1.00 93.56 341 VAL A CA 1
ATOM 2588 C C . VAL A 1 341 ? 7.716 17.260 10.821 1.00 93.56 341 VAL A C 1
ATOM 2590 O O . VAL A 1 341 ? 8.754 17.098 10.185 1.00 93.56 341 VAL A O 1
ATOM 2593 N N . LEU A 1 342 ? 7.110 16.255 11.463 1.00 91.50 342 LEU A N 1
ATOM 2594 C CA . LEU A 1 342 ? 7.640 14.886 11.479 1.00 91.50 342 LEU A CA 1
ATOM 2595 C C . LEU A 1 342 ? 7.598 14.234 10.089 1.00 91.50 342 LEU A C 1
ATOM 2597 O O . LEU A 1 342 ? 8.616 13.710 9.640 1.00 91.50 342 LEU A O 1
ATOM 2601 N N . CYS A 1 343 ? 6.472 14.319 9.375 1.00 89.25 343 CYS A N 1
ATOM 2602 C CA . CYS A 1 343 ? 6.353 13.779 8.018 1.00 89.25 343 CYS A CA 1
ATOM 2603 C C . CYS A 1 343 ? 7.275 14.506 7.023 1.00 89.25 343 CYS A C 1
ATOM 2605 O O . CYS A 1 343 ? 7.881 13.870 6.162 1.00 89.25 343 CYS A O 1
ATOM 2607 N N . SER A 1 344 ? 7.434 15.829 7.151 1.00 90.38 344 SER A N 1
ATOM 2608 C CA . SER A 1 344 ? 8.395 16.592 6.349 1.00 90.38 344 SER A CA 1
ATOM 2609 C C . SER A 1 344 ? 9.833 16.186 6.662 1.00 90.38 344 SER A C 1
ATOM 2611 O O . SER A 1 344 ? 10.593 15.947 5.731 1.00 90.38 344 SER A O 1
ATOM 2613 N N . ALA A 1 345 ? 10.211 16.041 7.936 1.00 92.44 345 ALA A N 1
ATOM 2614 C CA . ALA A 1 345 ? 11.550 15.597 8.324 1.00 92.44 345 ALA A CA 1
ATOM 2615 C C . ALA A 1 345 ? 11.870 14.179 7.814 1.00 92.44 345 ALA A C 1
ATOM 2617 O O . ALA A 1 345 ? 12.988 13.935 7.364 1.00 92.44 345 ALA A O 1
ATOM 2618 N N . GLN A 1 346 ? 10.886 13.270 7.814 1.00 89.94 346 GLN A N 1
ATOM 2619 C CA . GLN A 1 346 ? 11.033 11.917 7.267 1.00 89.94 346 GLN A CA 1
ATOM 2620 C C . GLN A 1 346 ? 11.345 11.913 5.761 1.00 89.94 346 GLN A C 1
ATOM 2622 O O . GLN A 1 346 ? 12.112 11.071 5.311 1.00 89.94 346 GLN A O 1
ATOM 2627 N N . GLN A 1 347 ? 10.777 12.836 4.978 1.00 87.19 347 GLN A N 1
ATOM 2628 C CA . GLN A 1 347 ? 11.058 12.915 3.538 1.00 87.19 347 GLN A CA 1
ATOM 2629 C C . GLN A 1 347 ? 12.315 13.750 3.236 1.00 87.19 347 GLN A C 1
ATOM 2631 O O . GLN A 1 347 ? 13.097 13.402 2.352 1.00 87.19 347 GLN A O 1
ATOM 2636 N N . LEU A 1 348 ? 12.543 14.832 3.990 1.00 89.25 348 LEU A N 1
ATOM 2637 C CA . LEU A 1 348 ? 13.673 15.752 3.811 1.00 89.25 348 LEU A CA 1
ATOM 2638 C C . LEU A 1 348 ? 15.017 15.195 4.305 1.00 89.25 348 LEU A C 1
ATOM 2640 O O . LEU A 1 348 ? 16.051 15.758 3.960 1.00 89.25 348 LEU A O 1
ATOM 2644 N N . CYS A 1 349 ? 15.039 14.082 5.047 1.00 92.00 349 CYS A N 1
ATOM 2645 C CA . CYS A 1 349 ? 16.289 13.374 5.350 1.00 92.00 349 CYS A CA 1
ATOM 2646 C C . CYS A 1 349 ? 16.940 12.733 4.107 1.00 92.00 349 CYS A C 1
ATOM 2648 O O . CYS A 1 349 ? 18.068 12.255 4.190 1.00 92.00 349 CYS A O 1
ATOM 2650 N N . GLY A 1 350 ? 16.245 12.716 2.962 1.00 84.50 350 GLY A N 1
ATOM 2651 C CA . GLY A 1 350 ? 16.797 12.276 1.682 1.00 84.50 350 GLY A CA 1
ATOM 2652 C C . GLY A 1 350 ? 16.774 10.765 1.452 1.00 84.50 350 GLY A C 1
ATOM 2653 O O . GLY A 1 350 ? 17.321 10.314 0.450 1.00 84.50 350 GLY A O 1
ATOM 2654 N N . ILE A 1 351 ? 16.116 9.973 2.311 1.00 83.88 351 ILE A N 1
ATOM 2655 C CA . ILE A 1 351 ? 16.102 8.504 2.188 1.00 83.88 351 ILE A CA 1
ATOM 2656 C C . ILE A 1 351 ? 15.623 8.024 0.809 1.00 83.88 351 ILE A C 1
ATOM 2658 O O . ILE A 1 351 ? 16.247 7.150 0.218 1.00 83.88 351 ILE A O 1
ATOM 2662 N N . ASN A 1 352 ? 14.595 8.651 0.228 1.00 80.88 352 ASN A N 1
ATOM 2663 C CA . ASN A 1 352 ? 14.122 8.284 -1.113 1.00 80.88 352 ASN A CA 1
ATOM 2664 C C . ASN A 1 352 ? 15.132 8.649 -2.213 1.00 80.88 352 ASN A C 1
ATOM 2666 O O . ASN A 1 352 ? 15.199 7.953 -3.216 1.00 80.88 352 ASN A O 1
ATOM 2670 N N . ALA A 1 353 ? 15.94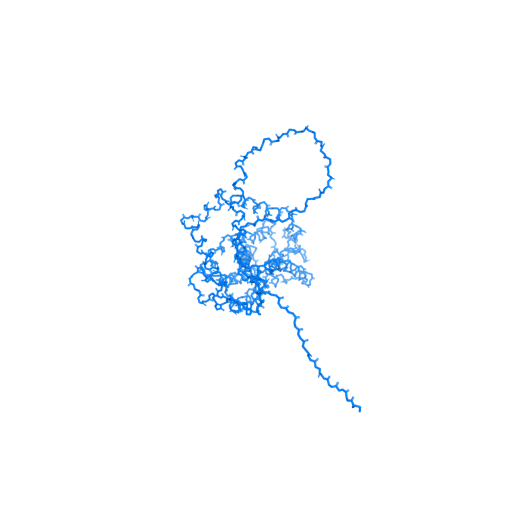5 9.698 -2.030 1.00 80.50 353 ALA A N 1
ATOM 2671 C CA . ALA A 1 353 ? 17.010 10.023 -2.978 1.00 80.50 353 ALA A CA 1
ATOM 2672 C C . ALA A 1 353 ? 18.116 8.955 -2.948 1.00 80.50 353 ALA A C 1
ATOM 2674 O O . ALA A 1 353 ? 18.550 8.522 -4.007 1.00 80.50 353 ALA A O 1
ATOM 2675 N N . VAL A 1 354 ? 18.489 8.467 -1.757 1.00 81.06 354 VAL A N 1
ATOM 2676 C CA . VAL A 1 354 ? 19.420 7.331 -1.592 1.00 81.06 354 VAL A CA 1
ATOM 2677 C C . VAL A 1 354 ? 18.851 6.038 -2.184 1.00 81.06 354 VAL A C 1
ATOM 2679 O O . VAL A 1 354 ? 19.595 5.231 -2.726 1.00 81.06 354 VAL A O 1
ATOM 2682 N N . MET A 1 355 ? 17.533 5.829 -2.106 1.00 74.00 355 MET A N 1
ATOM 2683 C CA . MET A 1 355 ? 16.896 4.664 -2.725 1.00 74.00 355 MET A CA 1
ATOM 2684 C C . MET A 1 355 ? 16.849 4.753 -4.259 1.00 74.00 355 MET A C 1
ATOM 2686 O O . MET A 1 355 ? 16.893 3.708 -4.904 1.00 74.00 355 MET A O 1
ATOM 2690 N N . TYR A 1 356 ? 16.709 5.952 -4.839 1.00 71.88 356 TYR A N 1
ATOM 2691 C CA . TYR A 1 356 ? 16.460 6.154 -6.276 1.00 71.88 356 TYR A CA 1
ATOM 2692 C C . TYR A 1 356 ? 17.715 6.350 -7.149 1.00 71.88 356 TYR A C 1
ATOM 2694 O O . TYR A 1 356 ? 17.616 6.098 -8.351 1.00 71.88 356 TYR A O 1
ATOM 2702 N N . TYR A 1 357 ? 18.846 6.816 -6.599 1.00 66.81 357 TYR A N 1
ATOM 2703 C CA . TYR A 1 357 ? 20.002 7.298 -7.380 1.00 66.81 357 TYR A CA 1
ATOM 2704 C C . TYR A 1 357 ? 21.325 6.594 -7.056 1.00 66.81 357 TYR A C 1
ATOM 2706 O O . TYR A 1 357 ? 21.937 6.071 -8.021 1.00 66.81 357 TYR A O 1
#

Radius of gyration: 32.63 Å; Cα contacts (8 Å, |Δi|>4): 397; chains: 1; bounding box: 48×86×120 Å

pLDDT: mean 74.15, std 20.98, range [25.2, 96.62]

Secondary structure (DSSP, 8-state):
-------------------------------------------------TTTHHHHHHHHHHHHHHHHS-HHHHHT-EEPHHHHHHHHHHHHHHHHHHHHHHTT--GGGSSSTTSSSPPTTSS-SSTT--HHHHHHHHHHHHHHHHHHHHHSHHHHHHH-HHHHHHHHHHHHHHHHHHHHH--SHHHHHHHHHHHHHHHHHHHHHHHHHHHHHS-TTTHHHHHHHHHHHHHHHHHHHHHHHHHS-SSTTHHHHHHHHHHHHHHHHHHGGGSPPPHHHHHHTT-HHHHHHHHHHHEES--HHHHHHHHHHHHHHHHHHHTT--HHHHHTSTTTHHHHHHHHHHHHHHHHT-HHHHHH-